Protein AF-0000000072074376 (afdb_homodimer)

Foldseek 3Di:
DLLVVLVVLLVVVLVVLVVQLVVVCVVVVPDDDQVPDLSNVLSCVLNVVSVVQSVVLSVLLVLLVVLPDDPVLSVVLSVLQSVLSVLCNVCSVVVPVVSNVVSVVSSVVSVVSSVVSNVVSPPVCVVPPPD/DLLVVLVVLLVVVLVVLVVQLVVVCVVVVPDDDQVPDLSNVLSVVLNVVSVVQSVVLSVLLVLLVVLPDDPVLSVVLSVLQSVLSVQCNVCSVVVPPVSVVVSVVSSVVSVVSSVVSNVVSPPVVVVPDPD

Radius of gyration: 19.36 Å; Cα contacts (8 Å, |Δi|>4): 296; chains: 2; bounding box: 48×53×43 Å

Solvent-accessible surface area (backbone atoms only — not comparable to full-atom values): 13546 Å² total; per-residue (Å²): 91,62,55,45,57,47,47,38,53,49,48,52,50,51,51,52,33,48,47,52,37,52,52,45,27,62,73,67,70,40,92,63,86,49,79,84,39,66,70,45,43,50,34,45,52,50,31,51,53,47,53,67,45,48,49,59,47,48,51,45,44,44,50,25,47,74,48,63,50,54,50,49,59,51,47,53,36,44,50,33,37,52,51,13,54,52,36,32,48,52,12,60,77,66,69,35,64,68,40,35,52,52,12,50,50,35,35,51,50,22,47,50,53,42,52,52,50,34,65,70,43,46,64,59,68,62,72,70,40,89,119,118,76,54,51,58,49,49,51,52,50,49,50,50,50,51,52,34,48,47,52,35,53,53,42,27,62,75,66,72,44,91,64,90,46,79,84,38,65,72,43,41,45,34,46,51,50,35,50,53,46,64,57,46,49,58,51,47,50,50,44,46,42,42,24,50,74,37,62,49,54,69,67,59,53,50,54,36,46,49,34,37,52,52,13,53,52,37,32,48,51,12,57,76,66,69,35,66,69,39,36,51,51,12,50,50,36,36,49,50,22,47,50,52,40,38,52,47,33,63,70,43,42,51,60,71,57,60,73,32,70,112

Sequence (262 aa):
MVSALYAVLGALLLIKFSFDVVRLRLQYRVAYGDGGFNELQSAIRIHGNAVEYIPIGLLLLLFMEMNGAETWMVHVCGLLLIAGRLMHYWGFHHRLFRWRRSAMSATWCSLLLMVLANLWYLPWELVFSLRMVSALYAVLGALLLIKFSFDVVRLRLQYRVAYGDGGFNELQSAIRIHGNAVEYIPIGLLLLLFMEMNGAETWMVHVCGLLLIAGRLMHYWGFHHRLFRWRRSAMSATWCSLLLMVLANLWYLPWELVFSLR

Organism: Scandinavium goeteborgense (NCBI:txid1851514)

pLDDT: mean 94.67, std 5.77, range [61.66, 98.88]

Nearest PDB structures (foldseek):
  6sss-assembly1_C  TM=8.648E-01  e=4.771E-04  Homo sapiens
  6ssr-assembly1_A  TM=8.360E-01  e=6.219E-04  Homo sapiens
  6ssu-assembly1_B  TM=8.550E-01  e=8.547E-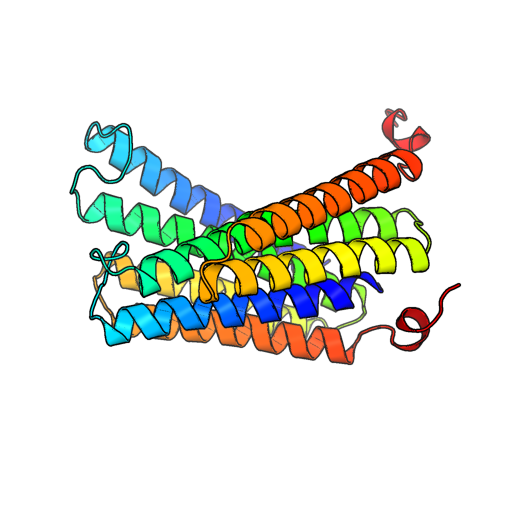04  Homo sapiens
  5j0l-assembly3_E  TM=4.409E-01  e=2.695E+00  synthetic construct
  6sss-assembly1_C  TM=8.696E-01  e=5.215E-04  Homo sapiens

Structure (mmCIF, N/CA/C/O backbone):
data_AF-0000000072074376-model_v1
#
loop_
_entity.id
_entity.type
_entity.pdbx_description
1 polymer 'MAPEG family protein'
#
loop_
_atom_site.group_PDB
_atom_site.id
_atom_site.type_symbol
_atom_site.label_atom_id
_atom_site.label_alt_id
_atom_site.label_comp_id
_atom_site.label_asym_id
_atom_site.label_entity_id
_atom_site.label_seq_id
_atom_site.pdbx_PDB_ins_code
_atom_site.Cartn_x
_atom_site.Cartn_y
_atom_site.Cartn_z
_atom_site.occupancy
_atom_site.B_iso_or_equiv
_atom_site.auth_seq_id
_atom_site.auth_comp_id
_atom_site.auth_asym_id
_atom_site.auth_atom_id
_atom_site.pdbx_PDB_model_num
ATOM 1 N N . MET A 1 1 ? 2.846 -15.258 -11.805 1 95.25 1 MET A N 1
ATOM 2 C CA . MET A 1 1 ? 2.229 -15.438 -10.492 1 95.25 1 MET A CA 1
ATOM 3 C C . MET A 1 1 ? 0.762 -15.031 -10.516 1 95.25 1 MET A C 1
ATOM 5 O O . MET A 1 1 ? 0.434 -13.906 -10.914 1 95.25 1 MET A O 1
ATOM 9 N N . VAL A 1 2 ? -0.047 -15.898 -9.992 1 96.38 2 VAL A N 1
ATOM 10 C CA . VAL A 1 2 ? -1.482 -15.648 -9.914 1 96.38 2 VAL A CA 1
ATOM 11 C C . VAL A 1 2 ? -1.765 -14.578 -8.859 1 96.38 2 VAL A C 1
ATOM 13 O O . VAL A 1 2 ? -2.682 -13.773 -9.023 1 96.38 2 VAL A O 1
ATOM 16 N N . SER A 1 3 ? -0.967 -14.516 -7.887 1 98 3 SER A N 1
ATOM 17 C CA . SER A 1 3 ? -1.132 -13.555 -6.797 1 98 3 SER A CA 1
ATOM 18 C C . SER A 1 3 ? -1.068 -12.125 -7.309 1 98 3 SER A C 1
ATOM 20 O O . SER A 1 3 ? -1.536 -11.195 -6.641 1 98 3 SER A O 1
ATOM 22 N N . ALA A 1 4 ? -0.527 -11.875 -8.461 1 98.5 4 ALA A N 1
ATOM 23 C CA . ALA A 1 4 ? -0.469 -10.547 -9.062 1 98.5 4 ALA A CA 1
ATOM 24 C C . ALA A 1 4 ? -1.87 -9.992 -9.305 1 98.5 4 ALA A C 1
ATOM 26 O O . ALA A 1 4 ? -2.08 -8.773 -9.266 1 98.5 4 ALA A O 1
ATOM 27 N N . LEU A 1 5 ? -2.783 -10.859 -9.57 1 98.12 5 LEU A N 1
ATOM 28 C CA . LEU A 1 5 ? -4.164 -10.422 -9.734 1 98.12 5 LEU A CA 1
ATOM 29 C C . LEU A 1 5 ? -4.656 -9.688 -8.492 1 98.12 5 LEU A C 1
ATOM 31 O O . LEU A 1 5 ? -5.25 -8.617 -8.594 1 98.12 5 LEU A O 1
ATOM 35 N N . TYR A 1 6 ? -4.391 -10.219 -7.414 1 98.69 6 TYR A N 1
ATOM 36 C CA . TYR A 1 6 ? -4.875 -9.648 -6.164 1 98.69 6 TYR A CA 1
ATOM 37 C C . TYR A 1 6 ? -4.059 -8.422 -5.77 1 98.69 6 TYR A C 1
ATOM 39 O O . TYR A 1 6 ? -4.559 -7.531 -5.078 1 98.69 6 TYR A O 1
ATOM 47 N N . ALA A 1 7 ? -2.777 -8.367 -6.207 1 98.69 7 ALA A N 1
ATOM 48 C CA . ALA A 1 7 ? -2.01 -7.137 -6.062 1 98.69 7 ALA A CA 1
ATOM 49 C C . ALA A 1 7 ? -2.641 -6 -6.863 1 98.69 7 ALA A C 1
ATOM 51 O O . ALA A 1 7 ? -2.723 -4.867 -6.383 1 98.69 7 ALA A O 1
ATOM 52 N N . VAL A 1 8 ? -3.094 -6.32 -8.039 1 98.69 8 VAL A N 1
ATOM 53 C CA . VAL A 1 8 ? -3.768 -5.344 -8.891 1 98.69 8 VAL A CA 1
ATOM 54 C C . VAL A 1 8 ? -5.051 -4.871 -8.219 1 98.69 8 VAL A C 1
ATOM 56 O O . VAL A 1 8 ? -5.285 -3.666 -8.094 1 98.69 8 VAL A O 1
ATOM 59 N N . LEU A 1 9 ? -5.828 -5.77 -7.77 1 98.5 9 LEU A N 1
ATOM 60 C CA . LEU A 1 9 ? -7.086 -5.414 -7.125 1 98.5 9 LEU A CA 1
ATOM 61 C C . LEU A 1 9 ? -6.836 -4.605 -5.855 1 98.5 9 LEU A C 1
ATOM 63 O O . LEU A 1 9 ? -7.523 -3.611 -5.605 1 98.5 9 LEU A O 1
ATOM 67 N N . GLY A 1 10 ? -5.875 -5.051 -5.078 1 98.56 10 GLY A N 1
ATOM 68 C CA . GLY A 1 10 ? -5.523 -4.312 -3.877 1 98.56 10 GLY A CA 1
ATOM 69 C C . GLY A 1 10 ? -5.047 -2.9 -4.16 1 98.56 10 GLY A C 1
ATOM 70 O O . GLY A 1 10 ? -5.441 -1.955 -3.477 1 98.56 10 GLY A O 1
ATOM 71 N N . ALA A 1 11 ? -4.215 -2.754 -5.168 1 98.62 11 ALA A N 1
ATOM 72 C CA . ALA A 1 11 ? -3.711 -1.438 -5.551 1 98.62 11 ALA A CA 1
ATOM 73 C C . ALA A 1 11 ? -4.848 -0.529 -6.012 1 98.62 11 ALA A C 1
ATOM 75 O O . ALA A 1 11 ? -4.875 0.659 -5.68 1 98.62 11 ALA A O 1
ATOM 76 N N . LEU A 1 12 ? -5.766 -1.06 -6.758 1 98.38 12 LEU A N 1
ATOM 77 C CA . LEU A 1 12 ? -6.898 -0.27 -7.227 1 98.38 12 LEU A CA 1
ATOM 78 C C . LEU A 1 12 ? -7.754 0.201 -6.055 1 98.38 12 LEU A C 1
ATOM 80 O O . LEU A 1 12 ? -8.234 1.336 -6.047 1 98.38 12 LEU A O 1
ATOM 84 N N . LEU A 1 13 ? -7.938 -0.645 -5.109 1 98.06 13 LEU A N 1
ATOM 85 C CA . LEU A 1 13 ? -8.672 -0.238 -3.914 1 98.06 13 LEU A CA 1
ATOM 86 C C . LEU A 1 13 ? -7.938 0.877 -3.178 1 98.06 13 LEU A C 1
ATOM 88 O O . LEU A 1 13 ? -8.547 1.868 -2.773 1 98.06 13 LEU A O 1
ATOM 92 N N . LEU A 1 14 ? -6.629 0.708 -3.053 1 97.88 14 LEU A N 1
ATOM 93 C CA . LEU A 1 14 ? -5.852 1.718 -2.344 1 97.88 14 LEU A CA 1
ATOM 94 C C . LEU A 1 14 ? -5.891 3.051 -3.082 1 97.88 14 LEU A C 1
ATOM 96 O O . LEU A 1 14 ? -5.992 4.109 -2.457 1 97.88 14 LEU A O 1
ATOM 100 N N . ILE A 1 15 ? -5.801 3.021 -4.371 1 97.62 15 ILE A N 1
ATOM 101 C CA . ILE A 1 15 ? -5.895 4.242 -5.164 1 97.62 15 ILE A CA 1
ATOM 102 C C . ILE A 1 15 ? -7.266 4.887 -4.961 1 97.62 15 ILE A C 1
ATOM 104 O O . ILE A 1 15 ? -7.359 6.094 -4.723 1 97.62 15 ILE A O 1
ATOM 108 N N . LYS A 1 16 ? -8.273 4.082 -5.082 1 97.5 16 LYS A N 1
ATOM 109 C CA . LYS A 1 16 ? -9.633 4.59 -4.91 1 97.5 16 LYS A CA 1
ATOM 110 C C . LYS A 1 16 ? -9.812 5.223 -3.533 1 97.5 16 LYS A C 1
ATOM 112 O O . LYS A 1 16 ? -10.32 6.34 -3.42 1 97.5 16 LYS A O 1
ATOM 117 N N . PHE A 1 17 ? -9.414 4.539 -2.469 1 97.56 17 PHE A N 1
ATOM 118 C CA . PHE A 1 17 ? -9.562 5.051 -1.111 1 97.56 17 PHE A CA 1
ATOM 119 C C . PHE A 1 17 ? -8.727 6.305 -0.91 1 97.56 17 PHE A C 1
ATOM 121 O O . PHE A 1 17 ? -9.164 7.254 -0.253 1 97.56 17 PHE A O 1
ATOM 128 N N . SER A 1 18 ? -7.551 6.293 -1.437 1 96.94 18 SER A N 1
ATOM 129 C CA . SER A 1 18 ? -6.695 7.473 -1.373 1 96.94 18 SER A CA 1
ATOM 130 C C . SER A 1 18 ? -7.348 8.664 -2.061 1 96.94 18 SER A C 1
ATOM 132 O O . SER A 1 18 ? -7.316 9.781 -1.539 1 96.94 18 SER A O 1
ATOM 134 N N . PHE A 1 19 ? -7.91 8.43 -3.188 1 96.12 19 PHE A N 1
ATOM 135 C CA . PHE A 1 19 ? -8.609 9.477 -3.924 1 96.12 19 PHE A CA 1
ATOM 136 C C . PHE A 1 19 ? -9.758 10.047 -3.1 1 96.12 19 PHE A C 1
ATOM 138 O O . PHE A 1 19 ? -9.977 11.258 -3.086 1 96.12 19 PHE A O 1
ATOM 145 N N . ASP A 1 20 ? -10.508 9.211 -2.482 1 96.19 20 ASP A N 1
ATOM 146 C CA . ASP A 1 20 ? -11.609 9.68 -1.636 1 96.19 20 ASP A CA 1
ATOM 147 C C . ASP A 1 20 ? -11.102 10.633 -0.557 1 96.19 20 ASP A C 1
ATOM 149 O O . ASP A 1 20 ? -11.727 11.664 -0.289 1 96.19 20 ASP A O 1
ATOM 153 N N . VAL A 1 21 ? -9.984 10.336 0.032 1 95.69 21 VAL A N 1
ATOM 154 C CA . VAL A 1 21 ? -9.422 11.164 1.093 1 95.69 21 VAL A CA 1
ATOM 155 C C . VAL A 1 21 ? -9 12.516 0.523 1 95.69 21 VAL A C 1
ATOM 157 O O . VAL A 1 21 ? -9.344 13.562 1.073 1 95.69 21 VAL A O 1
ATOM 160 N N . VAL A 1 22 ? -8.305 12.523 -0.583 1 93.56 22 VAL A N 1
ATOM 161 C CA . VAL A 1 22 ? -7.816 13.758 -1.192 1 93.56 22 VAL A CA 1
ATOM 162 C C . VAL A 1 22 ? -9 14.625 -1.618 1 93.56 22 VAL A C 1
ATOM 164 O O . VAL A 1 22 ? -9.008 15.836 -1.38 1 93.56 22 VAL A O 1
ATOM 167 N N . ARG A 1 23 ? -9.977 13.961 -2.25 1 94.62 23 ARG A N 1
ATOM 168 C CA . ARG A 1 23 ? -11.164 14.68 -2.701 1 94.62 23 ARG A CA 1
ATOM 169 C C . ARG A 1 23 ? -11.867 15.367 -1.535 1 94.62 23 ARG A C 1
ATOM 171 O O . ARG A 1 23 ? -12.227 16.547 -1.628 1 94.62 23 ARG A O 1
ATOM 178 N N . LEU A 1 24 ? -12.062 14.695 -0.446 1 95 24 LEU A N 1
ATOM 179 C CA . LEU A 1 24 ? -12.758 15.242 0.716 1 95 24 LEU A CA 1
ATOM 180 C C . LEU A 1 24 ? -11.906 16.312 1.395 1 95 24 LEU A C 1
ATOM 182 O O . LEU A 1 24 ? -12.445 17.281 1.931 1 95 24 LEU A O 1
ATOM 186 N N . ARG A 1 25 ? -10.594 16.156 1.374 1 92.81 25 ARG A N 1
ATOM 187 C CA . ARG A 1 25 ? -9.719 17.188 1.921 1 92.81 25 ARG A CA 1
ATOM 188 C C . ARG A 1 25 ? -9.852 18.484 1.129 1 92.81 25 ARG A C 1
ATOM 190 O O . ARG A 1 25 ? -9.852 19.578 1.708 1 92.81 25 ARG A O 1
ATOM 197 N N . LEU A 1 26 ? -9.852 18.359 -0.175 1 92.81 26 LEU A N 1
ATOM 198 C CA . LEU A 1 26 ? -10.031 19.531 -1.026 1 92.81 26 LEU A CA 1
ATOM 199 C C . LEU A 1 26 ? -11.406 20.156 -0.814 1 92.81 26 LEU A C 1
ATOM 201 O O . LEU A 1 26 ? -11.523 21.391 -0.701 1 92.81 26 LEU A O 1
ATOM 205 N N . GLN A 1 27 ? -12.398 19.328 -0.779 1 94.56 27 GLN A N 1
ATOM 206 C CA . GLN A 1 27 ? -13.773 19.781 -0.61 1 94.56 27 GLN A CA 1
ATOM 207 C C . GLN A 1 27 ? -13.945 20.547 0.697 1 94.56 27 GLN A C 1
ATOM 209 O O . GLN A 1 27 ? -14.586 21.594 0.726 1 94.56 27 GLN A O 1
ATOM 214 N N . TYR A 1 28 ? -13.352 20.094 1.771 1 94.38 28 TYR A N 1
ATOM 215 C CA . TYR A 1 28 ? -13.555 20.672 3.092 1 94.38 28 TYR A CA 1
ATOM 216 C C . TYR A 1 28 ? -12.422 21.641 3.438 1 94.38 28 TYR A C 1
ATOM 218 O O . TYR A 1 28 ? -12.406 22.234 4.523 1 94.38 28 TYR A O 1
ATOM 226 N N . ARG A 1 29 ? -11.422 21.781 2.611 1 92.94 29 ARG A N 1
ATOM 227 C CA . ARG A 1 29 ? -10.281 22.688 2.777 1 92.94 29 ARG A CA 1
ATOM 228 C C . ARG A 1 29 ? -9.531 22.375 4.07 1 92.94 29 ARG A C 1
ATOM 230 O O . ARG A 1 29 ? -9.273 23.281 4.871 1 92.94 29 ARG A O 1
ATOM 237 N N . VAL A 1 30 ? -9.305 21.141 4.273 1 89.19 30 VAL A N 1
ATOM 238 C CA . VAL A 1 30 ? -8.578 20.641 5.43 1 89.19 30 VAL A CA 1
ATOM 239 C C . VAL A 1 30 ? -7.203 20.141 4.996 1 89.19 30 VAL A C 1
ATOM 241 O O . VAL A 1 30 ? -7.102 19.203 4.191 1 89.19 30 VAL A O 1
ATOM 244 N N . ALA A 1 31 ? -6.16 20.75 5.559 1 79.44 31 ALA A N 1
ATOM 245 C CA . ALA A 1 31 ? -4.812 20.406 5.117 1 79.44 31 ALA A CA 1
ATOM 246 C C . ALA A 1 31 ? -4.25 19.234 5.922 1 79.44 31 ALA A C 1
ATOM 248 O O . ALA A 1 31 ? -3.492 18.422 5.395 1 79.44 31 ALA A O 1
ATOM 249 N N . TYR A 1 32 ? -4.594 19.219 7.207 1 79.19 32 TYR A N 1
ATOM 250 C CA . TYR A 1 32 ? -4.098 18.172 8.086 1 79.19 32 TYR A CA 1
ATOM 251 C C . TYR A 1 32 ? -5.215 17.625 8.977 1 79.19 32 TYR A C 1
ATOM 253 O O . TYR A 1 32 ? -6.125 18.375 9.352 1 79.19 32 TYR A O 1
ATOM 261 N N . GLY A 1 33 ? -5.043 16.281 9.211 1 83.44 33 GLY A N 1
ATOM 262 C CA . GLY A 1 33 ? -6.059 15.711 10.086 1 83.44 33 GLY A CA 1
ATOM 263 C C . GLY A 1 33 ? -7.414 15.586 9.414 1 83.44 33 GLY A C 1
ATOM 264 O O . GLY A 1 33 ? -7.5 15.445 8.195 1 83.44 33 GLY A O 1
ATOM 265 N N . ASP A 1 34 ? -8.484 15.445 10.234 1 91.12 34 ASP A N 1
ATOM 266 C CA . ASP A 1 34 ? -9.812 15.258 9.672 1 91.12 34 ASP A CA 1
ATOM 267 C C . ASP A 1 34 ? -10.656 16.531 9.805 1 91.12 34 ASP A C 1
ATOM 269 O O . ASP A 1 34 ? -11.781 16.578 9.312 1 91.12 34 ASP A O 1
ATOM 273 N N . GLY A 1 35 ? -10.133 17.625 10.555 1 90.56 35 GLY A N 1
ATOM 274 C CA . GLY A 1 35 ? -10.797 18.906 10.672 1 90.56 35 GLY A CA 1
ATOM 275 C C . GLY A 1 35 ? -12.141 18.828 11.375 1 90.56 35 GLY A C 1
ATOM 276 O O . GLY A 1 35 ? -12.93 19.781 11.32 1 90.56 35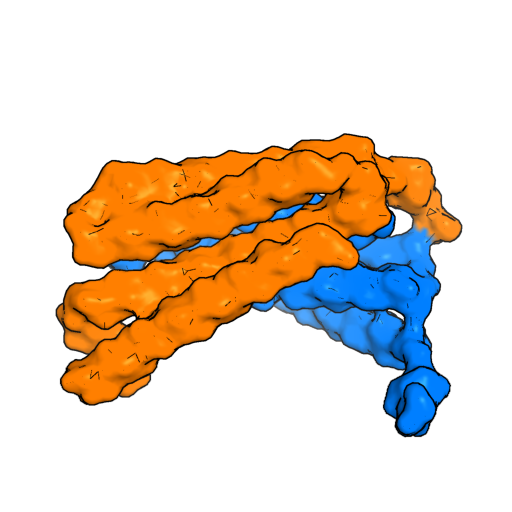 GLY A O 1
ATOM 277 N N . GLY A 1 36 ? -12.461 17.672 11.922 1 92.56 36 GLY A N 1
ATOM 278 C CA . GLY A 1 36 ? -13.719 17.484 12.625 1 92.56 36 GLY A CA 1
ATOM 279 C C . GLY A 1 36 ? -14.852 17.031 11.727 1 92.56 36 GLY A C 1
ATOM 280 O O . GLY A 1 36 ? -15.992 16.906 12.172 1 92.56 36 GLY A O 1
ATOM 281 N N . PHE A 1 37 ? -14.625 16.719 10.492 1 93.88 37 PHE A N 1
ATOM 282 C CA . PHE A 1 37 ? -15.641 16.266 9.547 1 93.88 37 PHE A CA 1
ATOM 283 C C . PHE A 1 37 ? -15.75 14.75 9.562 1 93.88 37 PHE A C 1
ATOM 285 O O . PHE A 1 37 ? -14.781 14.047 9.266 1 93.88 37 PHE A O 1
ATOM 292 N N . ASN A 1 38 ? -16.953 14.258 9.812 1 92.69 38 ASN A N 1
ATOM 293 C CA . ASN A 1 38 ? -17.188 12.82 9.969 1 92.69 38 ASN A CA 1
ATOM 294 C C . ASN A 1 38 ? -16.891 12.07 8.672 1 92.69 38 ASN A C 1
ATOM 296 O O . ASN A 1 38 ? -16.328 10.984 8.695 1 92.69 38 ASN A O 1
ATOM 300 N N . GLU A 1 39 ? -17.359 12.586 7.594 1 93.56 39 GLU A N 1
ATOM 301 C CA . GLU A 1 39 ? -17.125 11.93 6.312 1 93.56 39 GLU A CA 1
ATOM 302 C C . GLU A 1 39 ? -15.641 11.766 6.027 1 93.56 39 GLU A C 1
ATOM 304 O O . GLU A 1 39 ? -15.203 10.703 5.578 1 93.56 39 GLU A O 1
ATOM 309 N N . LEU A 1 40 ? -14.867 12.797 6.281 1 95.19 40 LEU A N 1
ATOM 310 C CA . LEU A 1 40 ? -13.43 12.742 6.066 1 95.19 40 LEU A CA 1
ATOM 311 C C . LEU A 1 40 ? -12.773 11.773 7.047 1 95.19 40 LEU A C 1
ATOM 313 O O . LEU A 1 40 ? -11.867 11.023 6.676 1 95.19 40 LEU A O 1
ATOM 317 N N . GLN A 1 41 ? -13.234 11.789 8.289 1 93.56 41 GLN A N 1
ATOM 318 C CA . GLN A 1 41 ? -12.727 10.836 9.273 1 93.56 41 GLN A CA 1
ATOM 319 C C . GLN A 1 41 ? -12.914 9.398 8.805 1 93.56 41 GLN A C 1
ATOM 321 O O . GLN A 1 41 ? -12 8.578 8.906 1 93.56 41 GLN A O 1
ATOM 326 N N . SER A 1 42 ? -14.109 9.109 8.305 1 94.06 42 SER A N 1
ATOM 327 C CA . SER A 1 42 ? -14.406 7.773 7.805 1 94.06 42 SER A CA 1
ATOM 328 C C . SER A 1 42 ? -13.5 7.41 6.633 1 94.06 42 SER A C 1
ATOM 330 O O . SER A 1 42 ? -12.961 6.305 6.582 1 94.06 42 SER A O 1
ATOM 332 N N . ALA A 1 43 ? -13.312 8.344 5.734 1 96.06 43 ALA A N 1
ATOM 333 C CA . ALA A 1 43 ? -12.477 8.078 4.566 1 96.06 43 ALA A CA 1
ATOM 334 C C . ALA A 1 43 ? -11.031 7.801 4.98 1 96.06 43 ALA A C 1
ATOM 336 O O . ALA A 1 43 ? -10.391 6.898 4.441 1 96.06 43 ALA A O 1
ATOM 337 N N . ILE A 1 44 ? -10.539 8.508 5.895 1 95.5 44 ILE A N 1
ATOM 338 C CA . ILE A 1 44 ? -9.172 8.336 6.387 1 95.5 44 ILE A CA 1
ATOM 339 C C . ILE A 1 44 ? -9.039 6.961 7.039 1 95.5 44 ILE A C 1
ATOM 341 O O . ILE A 1 44 ? -8.055 6.254 6.805 1 95.5 44 ILE A O 1
ATOM 345 N N . ARG A 1 45 ? -9.977 6.613 7.867 1 94.62 45 ARG A N 1
ATOM 346 C CA . ARG A 1 45 ? -9.93 5.328 8.555 1 94.62 45 ARG A CA 1
ATOM 347 C C . ARG A 1 45 ? -9.992 4.172 7.562 1 94.62 45 ARG A C 1
ATOM 349 O O . ARG A 1 45 ? -9.281 3.176 7.715 1 94.62 45 ARG A O 1
ATOM 356 N N . ILE A 1 46 ? -10.898 4.281 6.598 1 96 46 ILE A N 1
ATOM 357 C CA . ILE A 1 46 ? -11.023 3.262 5.559 1 96 46 ILE A CA 1
ATOM 358 C C . ILE A 1 46 ? -9.688 3.094 4.836 1 96 46 ILE A C 1
ATOM 360 O O . ILE A 1 46 ? -9.188 1.976 4.688 1 96 46 ILE A O 1
ATOM 364 N N . HIS A 1 47 ? -9.141 4.176 4.402 1 97.06 47 HIS A N 1
ATOM 365 C CA . HIS A 1 47 ? -7.863 4.148 3.695 1 97.06 47 HIS A CA 1
ATOM 366 C C . HIS A 1 47 ? -6.75 3.609 4.59 1 97.06 47 HIS A C 1
ATOM 368 O O . HIS A 1 47 ? -6 2.717 4.184 1 97.06 47 HIS A O 1
ATOM 374 N N . GLY A 1 48 ? -6.648 4.133 5.77 1 95.88 48 GLY A N 1
ATOM 375 C CA . GLY A 1 48 ? -5.625 3.695 6.707 1 95.88 48 GLY A CA 1
ATOM 376 C C . GLY A 1 48 ? -5.672 2.205 6.988 1 95.88 48 GLY A C 1
ATOM 377 O O . GLY A 1 48 ? -4.637 1.535 6.977 1 95.88 48 GLY A O 1
ATOM 378 N N . ASN A 1 49 ? -6.812 1.718 7.289 1 96.19 49 ASN A N 1
ATOM 379 C CA . ASN A 1 49 ? -6.984 0.297 7.574 1 96.19 49 ASN A CA 1
ATOM 380 C C . ASN A 1 49 ? -6.586 -0.564 6.375 1 96.19 49 ASN A C 1
ATOM 382 O O . ASN A 1 49 ? -5.992 -1.63 6.543 1 96.19 49 ASN A O 1
ATOM 386 N N . ALA A 1 50 ? -6.945 -0.152 5.188 1 97.44 50 ALA A N 1
ATOM 387 C CA . ALA A 1 50 ? -6.562 -0.869 3.975 1 97.44 50 ALA A CA 1
ATOM 388 C C . ALA A 1 50 ? -5.047 -0.897 3.811 1 97.44 50 ALA A C 1
ATOM 390 O O . ALA A 1 50 ? -4.473 -1.929 3.451 1 97.44 50 ALA A O 1
ATOM 391 N N . VAL A 1 51 ? -4.422 0.175 4.023 1 97.62 51 VAL A N 1
ATOM 392 C CA . VAL A 1 51 ? -2.971 0.292 3.93 1 97.62 51 VAL A CA 1
ATOM 393 C C . VAL A 1 51 ? -2.311 -0.649 4.934 1 97.62 51 VAL A C 1
ATOM 395 O O . VAL A 1 51 ? -1.257 -1.226 4.656 1 97.62 51 VAL A O 1
ATOM 398 N N . GLU A 1 52 ? -2.881 -0.856 6.062 1 96.69 52 GLU A N 1
ATOM 399 C CA . GLU A 1 52 ? -2.324 -1.688 7.125 1 96.69 52 GLU A CA 1
ATOM 400 C C . GLU A 1 52 ? -2.354 -3.164 6.742 1 96.69 52 GLU A C 1
ATOM 402 O O . GLU A 1 52 ? -1.449 -3.922 7.102 1 96.69 52 GLU A O 1
ATOM 407 N N . TYR A 1 53 ? -3.295 -3.549 5.984 1 97.88 53 TYR A N 1
ATOM 408 C CA . TYR A 1 53 ? -3.525 -4.984 5.871 1 97.88 53 TYR A CA 1
ATOM 409 C C . TYR A 1 53 ? -3.254 -5.469 4.453 1 97.88 53 TYR A C 1
ATOM 411 O O . TYR A 1 53 ? -2.814 -6.605 4.25 1 97.88 53 TYR A O 1
ATOM 419 N N . ILE A 1 54 ? -3.492 -4.676 3.473 1 98.38 54 ILE A N 1
ATOM 420 C CA . ILE A 1 54 ? -3.402 -5.137 2.09 1 98.38 54 ILE A CA 1
ATOM 421 C C . ILE A 1 54 ? -1.959 -5.504 1.763 1 98.38 54 ILE A C 1
ATOM 423 O O . ILE A 1 54 ? -1.688 -6.605 1.278 1 98.38 54 ILE A O 1
ATOM 427 N N . PRO A 1 55 ? -0.955 -4.68 2.023 1 98.25 55 PRO A N 1
ATOM 428 C CA . PRO A 1 55 ? 0.412 -5.027 1.628 1 98.25 55 PRO A CA 1
ATOM 429 C C . PRO A 1 55 ? 0.917 -6.301 2.301 1 98.25 55 PRO A C 1
ATOM 431 O O . PRO A 1 55 ? 1.532 -7.145 1.647 1 98.25 55 PRO A O 1
ATOM 434 N N . ILE A 1 56 ? 0.689 -6.441 3.588 1 97.94 56 ILE A N 1
ATOM 435 C CA . ILE A 1 56 ? 1.175 -7.637 4.27 1 97.94 56 ILE A CA 1
ATOM 436 C C . ILE A 1 56 ? 0.434 -8.867 3.744 1 97.94 56 ILE A C 1
ATOM 438 O O . ILE A 1 56 ? 1.026 -9.938 3.59 1 97.94 56 ILE A O 1
ATOM 442 N N . GLY A 1 57 ? -0.835 -8.766 3.529 1 98.69 57 GLY A N 1
ATOM 443 C CA . GLY A 1 57 ? -1.572 -9.859 2.918 1 98.69 57 GLY A CA 1
ATOM 444 C C . GLY A 1 57 ? -1.022 -10.266 1.562 1 98.69 57 GLY A C 1
ATOM 445 O O . GLY A 1 57 ? -0.867 -11.453 1.278 1 98.69 57 GLY A O 1
ATOM 446 N N . LEU A 1 58 ? -0.731 -9.305 0.776 1 98.75 58 LEU A N 1
ATOM 447 C CA . LEU A 1 58 ? -0.212 -9.578 -0.561 1 98.75 58 LEU A CA 1
ATOM 448 C C . LEU A 1 58 ? 1.172 -10.211 -0.488 1 98.75 58 LEU A C 1
ATOM 450 O O . LEU A 1 58 ? 1.51 -11.07 -1.31 1 98.75 58 LEU A O 1
ATOM 454 N N . LEU A 1 59 ? 1.985 -9.766 0.454 1 98.38 59 LEU A N 1
ATOM 455 C CA . LEU A 1 59 ? 3.299 -10.367 0.653 1 98.38 59 LEU A CA 1
ATOM 456 C C . LEU A 1 59 ? 3.168 -11.844 1.023 1 98.38 59 LEU A C 1
ATOM 458 O O . LEU A 1 59 ? 3.893 -12.688 0.491 1 98.38 59 LEU A O 1
ATOM 462 N N . LEU A 1 60 ? 2.324 -12.109 1.933 1 98.69 60 LEU A N 1
ATOM 463 C CA . LEU A 1 60 ? 2.096 -13.492 2.33 1 98.69 60 LEU A CA 1
ATOM 464 C C . LEU A 1 60 ? 1.6 -14.32 1.15 1 98.69 60 LEU A C 1
ATOM 466 O O . LEU A 1 60 ? 2.01 -15.477 0.98 1 98.69 60 LEU A O 1
ATOM 470 N N . LEU A 1 61 ? 0.694 -13.742 0.343 1 98.56 61 LEU A N 1
ATOM 471 C CA . LEU A 1 61 ? 0.193 -14.414 -0.849 1 98.56 61 LEU A CA 1
ATOM 472 C C . LEU A 1 61 ? 1.334 -14.75 -1.806 1 98.56 61 LEU A C 1
ATOM 474 O O . LEU A 1 61 ? 1.392 -15.852 -2.35 1 98.56 61 LEU A O 1
ATOM 478 N N . LEU A 1 62 ? 2.193 -13.852 -2.006 1 98.12 62 LEU A N 1
ATOM 479 C CA . LEU A 1 62 ? 3.35 -14.031 -2.877 1 98.12 62 LEU A CA 1
ATOM 480 C C . LEU A 1 62 ? 4.223 -15.188 -2.383 1 98.12 62 LEU A C 1
ATOM 482 O O . LEU A 1 62 ? 4.574 -16.078 -3.158 1 98.12 62 LEU A O 1
ATOM 486 N N . PHE A 1 63 ? 4.512 -15.188 -1.12 1 98.25 63 PHE A N 1
ATOM 487 C CA . PHE A 1 63 ? 5.406 -16.203 -0.559 1 98.25 63 PHE A CA 1
ATOM 488 C C . PHE A 1 63 ? 4.793 -17.594 -0.673 1 98.25 63 PHE A C 1
ATOM 490 O O . PHE A 1 63 ? 5.465 -18.531 -1.073 1 98.25 63 PHE A O 1
ATOM 497 N N . MET A 1 64 ? 3.57 -17.688 -0.296 1 98.19 64 MET A N 1
ATOM 498 C CA . MET A 1 64 ? 2.982 -19.031 -0.366 1 98.19 64 MET A CA 1
ATOM 499 C C . MET A 1 64 ? 2.951 -19.531 -1.805 1 98.19 64 MET A C 1
ATOM 501 O O . MET A 1 64 ? 3.211 -20.703 -2.059 1 98.19 64 MET A O 1
ATOM 505 N N . GLU A 1 65 ? 2.658 -18.688 -2.697 1 97.62 65 GLU A N 1
ATOM 506 C CA . GLU A 1 65 ? 2.66 -19.094 -4.102 1 97.62 65 GLU A CA 1
ATOM 507 C C . GLU A 1 65 ? 4.066 -19.469 -4.566 1 97.62 65 GLU A C 1
ATOM 509 O O . GLU A 1 65 ? 4.25 -20.484 -5.23 1 97.62 65 GLU A O 1
ATOM 514 N N . MET A 1 66 ? 5.043 -18.719 -4.23 1 96.81 66 MET A N 1
ATOM 515 C CA . MET A 1 66 ? 6.426 -18.984 -4.613 1 96.81 66 MET A CA 1
ATOM 516 C C . MET A 1 66 ? 6.914 -20.297 -4.02 1 96.81 66 MET A C 1
ATOM 518 O O . MET A 1 66 ? 7.758 -20.984 -4.609 1 96.81 66 MET A O 1
ATOM 522 N N . ASN A 1 67 ? 6.371 -20.609 -2.908 1 97.25 67 ASN A N 1
ATOM 523 C CA . ASN A 1 67 ? 6.82 -21.812 -2.227 1 97.25 67 ASN A CA 1
ATOM 524 C C . ASN A 1 67 ? 5.992 -23.031 -2.635 1 97.25 67 ASN A C 1
ATOM 526 O O . ASN A 1 67 ? 6.156 -24.125 -2.078 1 97.25 67 ASN A O 1
ATOM 530 N N . GLY A 1 68 ? 5.023 -22.859 -3.52 1 96.25 68 GLY A N 1
ATOM 531 C CA . GLY A 1 68 ? 4.418 -24.031 -4.141 1 96.25 68 GLY A CA 1
ATOM 532 C C . GLY A 1 68 ? 2.967 -24.234 -3.742 1 96.25 68 GLY A C 1
ATOM 533 O O . GLY A 1 68 ? 2.375 -25.266 -4.043 1 96.25 68 GLY A O 1
ATOM 534 N N . ALA A 1 69 ? 2.404 -23.297 -3.07 1 96.69 69 ALA A N 1
ATOM 535 C CA . ALA A 1 69 ? 0.984 -23.422 -2.752 1 96.69 69 ALA A CA 1
ATOM 536 C C . ALA A 1 69 ? 0.148 -23.562 -4.023 1 96.69 69 ALA A C 1
ATOM 538 O O . ALA A 1 69 ? 0.463 -22.969 -5.051 1 96.69 69 ALA A O 1
ATOM 539 N N . GLU A 1 70 ? -0.899 -24.344 -3.877 1 95.44 70 GLU A N 1
ATOM 540 C CA . GLU A 1 70 ? -1.783 -24.562 -5.016 1 95.44 70 GLU A CA 1
ATOM 541 C C . GLU A 1 70 ? -2.533 -23.281 -5.391 1 95.44 70 GLU A C 1
ATOM 543 O O . GLU A 1 70 ? -2.809 -22.453 -4.531 1 95.44 70 GLU A O 1
ATOM 548 N N . THR A 1 71 ? -2.926 -23.219 -6.641 1 96.19 71 THR A N 1
ATOM 549 C CA . THR A 1 71 ? -3.564 -22.016 -7.18 1 96.19 71 THR A CA 1
ATOM 550 C C . THR A 1 71 ? -4.879 -21.734 -6.457 1 96.19 71 THR A C 1
ATOM 552 O O . THR A 1 71 ? -5.195 -20.578 -6.16 1 96.19 71 THR A O 1
ATOM 555 N N . TRP A 1 72 ? -5.605 -22.781 -6.211 1 96.38 72 TRP A N 1
ATOM 556 C CA . TRP A 1 72 ? -6.898 -22.578 -5.562 1 96.38 72 TRP A CA 1
ATOM 557 C C . TRP A 1 72 ? -6.715 -21.984 -4.172 1 96.38 72 TRP A C 1
ATOM 559 O O . TRP A 1 72 ? -7.547 -21.188 -3.713 1 96.38 72 TRP A O 1
ATOM 569 N N . MET A 1 73 ? -5.707 -22.312 -3.447 1 97.19 73 MET A N 1
ATOM 570 C CA . MET A 1 73 ? -5.422 -21.734 -2.139 1 97.19 73 MET A CA 1
ATOM 571 C C . MET A 1 73 ? -5.152 -20.25 -2.252 1 97.19 73 MET A C 1
ATOM 573 O O . MET A 1 73 ? -5.598 -19.469 -1.411 1 97.19 73 MET A O 1
ATOM 577 N N . VAL A 1 74 ? -4.398 -19.906 -3.309 1 98 74 VAL A N 1
ATOM 578 C CA . VAL A 1 74 ? -4.098 -18.5 -3.564 1 98 74 VAL A CA 1
ATOM 579 C C . VAL A 1 74 ? -5.391 -17.734 -3.832 1 98 74 VAL A C 1
ATOM 581 O O . VAL A 1 74 ? -5.602 -16.656 -3.279 1 98 74 VAL A O 1
ATOM 584 N N . HIS A 1 75 ? -6.305 -18.312 -4.57 1 98 75 HIS A N 1
ATOM 585 C CA . HIS A 1 75 ? -7.574 -17.672 -4.883 1 98 75 HIS A CA 1
ATOM 586 C C . HIS A 1 75 ? -8.422 -17.484 -3.631 1 98 75 HIS A C 1
ATOM 588 O O . HIS A 1 75 ? -8.984 -16.406 -3.406 1 98 75 HIS A O 1
ATOM 594 N N . VAL A 1 76 ? -8.492 -18.516 -2.875 1 98.06 76 VAL A N 1
ATOM 595 C CA . VAL A 1 76 ? -9.336 -18.453 -1.688 1 98.06 76 VAL A CA 1
ATOM 596 C C . VAL A 1 76 ? -8.836 -17.344 -0.758 1 98.06 76 VAL A C 1
ATOM 598 O O . VAL A 1 76 ? -9.617 -16.5 -0.313 1 98.06 76 VAL A O 1
ATOM 601 N N . CYS A 1 77 ? -7.605 -17.328 -0.507 1 98.38 77 CYS A N 1
ATOM 602 C CA . CYS A 1 77 ? -7.023 -16.344 0.39 1 98.38 77 CYS A CA 1
ATOM 603 C C . CYS A 1 77 ? -7.148 -14.938 -0.196 1 98.38 77 CYS A C 1
ATOM 605 O O . CYS A 1 77 ? -7.543 -14 0.501 1 98.38 77 CYS A O 1
ATOM 607 N N . GLY A 1 78 ? -6.77 -14.781 -1.475 1 98.44 78 GLY A N 1
ATOM 608 C CA . GLY A 1 78 ? -6.859 -13.484 -2.127 1 98.44 78 GLY A CA 1
ATOM 609 C C . GLY A 1 78 ? -8.273 -12.938 -2.172 1 98.44 78 GLY A C 1
ATOM 610 O O . GLY A 1 78 ? -8.5 -11.758 -1.895 1 98.44 78 GLY A O 1
ATOM 611 N N . LEU A 1 79 ? -9.227 -13.797 -2.486 1 98.19 79 LEU A N 1
ATOM 612 C CA . LEU A 1 79 ? -10.625 -13.383 -2.551 1 98.19 79 LEU A CA 1
ATOM 613 C C . LEU A 1 79 ? -11.125 -12.953 -1.178 1 98.19 79 LEU A C 1
ATOM 615 O O . LEU A 1 79 ? -11.836 -11.961 -1.059 1 98.19 79 LEU A O 1
ATOM 619 N N . LEU A 1 80 ? -10.766 -13.711 -0.211 1 98.31 80 LEU A N 1
ATOM 620 C CA . LEU A 1 80 ? -11.188 -13.367 1.146 1 98.31 80 LEU A CA 1
ATOM 621 C C . LEU A 1 80 ? -10.602 -12.023 1.571 1 98.31 80 LEU A C 1
ATOM 623 O O . LEU A 1 80 ? -11.289 -11.227 2.215 1 98.31 80 LEU A O 1
ATOM 627 N N . LEU A 1 81 ? -9.367 -11.789 1.249 1 98.38 81 LEU A N 1
ATOM 628 C CA . LEU A 1 81 ? -8.727 -10.523 1.574 1 98.38 81 LEU A CA 1
ATOM 629 C C . LEU A 1 81 ? -9.453 -9.359 0.908 1 98.38 81 LEU A C 1
ATOM 631 O O . LEU A 1 81 ? -9.828 -8.391 1.576 1 98.38 81 LEU A O 1
ATOM 635 N N . ILE A 1 82 ? -9.734 -9.484 -0.394 1 98.56 82 ILE A N 1
ATOM 636 C CA . ILE A 1 82 ? -10.367 -8.406 -1.158 1 98.56 82 ILE A CA 1
ATOM 637 C C . ILE A 1 82 ? -11.805 -8.219 -0.694 1 98.56 82 ILE A C 1
ATOM 639 O O . ILE A 1 82 ? -12.258 -7.09 -0.502 1 98.56 82 ILE A O 1
ATOM 643 N N . ALA A 1 83 ? -12.523 -9.289 -0.508 1 97.56 83 ALA A N 1
ATOM 644 C CA . ALA A 1 83 ? -13.898 -9.211 -0.024 1 97.56 83 ALA A CA 1
ATOM 645 C C . ALA A 1 83 ? -13.961 -8.516 1.334 1 97.56 83 ALA A C 1
ATOM 647 O O . ALA A 1 83 ? -14.844 -7.688 1.573 1 97.56 83 ALA A O 1
ATOM 648 N N . GLY A 1 84 ? -13.078 -8.875 2.213 1 97.25 84 GLY A N 1
ATOM 649 C CA . GLY A 1 84 ? -13.023 -8.234 3.516 1 97.25 84 GLY A CA 1
ATOM 650 C C . GLY A 1 84 ? -12.82 -6.734 3.43 1 97.25 84 GLY A C 1
ATOM 651 O O . GLY A 1 84 ? -13.469 -5.969 4.148 1 97.25 84 GLY A O 1
ATOM 652 N N . ARG A 1 85 ? -11.938 -6.301 2.516 1 97.44 85 ARG A N 1
ATOM 653 C CA . ARG A 1 85 ? -11.664 -4.879 2.355 1 97.44 85 ARG A CA 1
ATOM 654 C C . ARG A 1 85 ? -12.891 -4.148 1.806 1 97.44 85 ARG A C 1
ATOM 656 O O . ARG A 1 85 ? -13.188 -3.027 2.223 1 97.44 85 ARG A O 1
ATOM 663 N N . LEU A 1 86 ? -13.586 -4.727 0.887 1 96.12 86 LEU A N 1
ATOM 664 C CA . LEU A 1 86 ? -14.773 -4.129 0.295 1 96.12 86 LEU A CA 1
ATOM 665 C C . LEU A 1 86 ? -15.898 -4.035 1.318 1 96.12 86 LEU A C 1
ATOM 667 O O . LEU A 1 86 ? -16.609 -3.031 1.377 1 96.12 86 LEU A O 1
ATOM 671 N N . MET A 1 87 ? -16.047 -5.066 2.096 1 95.12 87 MET A N 1
ATOM 672 C CA . MET A 1 87 ? -17.062 -5.059 3.152 1 95.12 87 MET A CA 1
ATOM 673 C C . MET A 1 87 ? -16.75 -3.973 4.184 1 95.12 87 MET A C 1
ATOM 675 O O . MET A 1 87 ? -17.672 -3.322 4.691 1 95.12 87 MET A O 1
ATOM 679 N N . HIS A 1 88 ? -15.469 -3.861 4.516 1 95.12 88 HIS A N 1
ATOM 680 C CA . HIS A 1 88 ? -15.055 -2.824 5.453 1 95.12 88 HIS A CA 1
ATOM 681 C C . HIS A 1 88 ? -15.406 -1.436 4.934 1 95.12 88 HIS A C 1
ATOM 683 O O . HIS A 1 88 ? -15.945 -0.607 5.668 1 95.12 88 HIS A O 1
ATOM 689 N N . TYR A 1 89 ? -15.188 -1.198 3.676 1 95.38 89 TYR A N 1
ATOM 690 C CA . TYR A 1 89 ? -15.555 0.051 3.018 1 95.38 89 TYR A CA 1
ATOM 691 C C . TYR A 1 89 ? -17.062 0.282 3.082 1 95.38 89 TYR A C 1
ATOM 693 O O . TYR A 1 89 ? -17.516 1.368 3.449 1 95.38 89 TYR A O 1
ATOM 701 N N . TRP A 1 90 ? -17.797 -0.681 2.787 1 91.56 90 TRP A N 1
ATOM 702 C CA . TRP A 1 90 ? -19.25 -0.596 2.781 1 91.56 90 TRP A CA 1
ATOM 703 C C . TRP A 1 90 ? -19.781 -0.333 4.184 1 91.56 90 TRP A C 1
ATOM 705 O O . TRP A 1 90 ? -20.719 0.451 4.363 1 91.56 90 TRP A O 1
ATOM 715 N N . GLY A 1 91 ? -19.266 -1.007 5.141 1 88.25 91 GLY A N 1
ATOM 716 C CA . GLY A 1 91 ? -19.688 -0.828 6.523 1 88.25 91 GLY A CA 1
ATOM 717 C C . GLY A 1 91 ? -19.5 0.593 7.023 1 88.25 91 GLY A C 1
ATOM 718 O O . GLY A 1 91 ? -20.375 1.132 7.707 1 88.25 91 GLY A O 1
ATOM 719 N N . PHE A 1 92 ? -18.406 1.221 6.699 1 86.62 92 PHE A N 1
ATOM 720 C CA . PHE A 1 92 ? -18.156 2.596 7.113 1 86.62 92 PHE A CA 1
ATOM 721 C C . PHE A 1 92 ? -19.078 3.561 6.375 1 86.62 92 PHE A C 1
ATOM 723 O O . PHE A 1 92 ? -19.625 4.484 6.977 1 86.62 92 PHE A O 1
ATOM 730 N N . HIS A 1 93 ? -19.297 3.422 5.137 1 83.31 93 HIS A N 1
ATOM 731 C CA . HIS A 1 93 ? -20.094 4.332 4.336 1 83.31 93 HIS A CA 1
ATOM 732 C C . HIS A 1 93 ? -21.562 4.32 4.793 1 83.31 93 HIS A C 1
ATOM 734 O O . HIS A 1 93 ? -22.234 5.352 4.77 1 83.31 93 HIS A O 1
ATOM 740 N N . HIS A 1 94 ? -21.953 3.215 5.273 1 83.69 94 HIS A N 1
ATOM 741 C CA . HIS A 1 94 ? -23.359 3.119 5.668 1 83.69 94 HIS A CA 1
ATOM 742 C C . HIS A 1 94 ? -23.5 3.051 7.184 1 83.69 94 HIS A C 1
ATOM 744 O O . HIS A 1 94 ? -24.594 2.768 7.699 1 83.69 94 HIS A O 1
ATOM 750 N N . ARG A 1 95 ? -22.438 3.219 7.879 1 80.75 95 ARG A N 1
ATOM 751 C CA . ARG A 1 95 ? -22.422 3.27 9.336 1 80.75 95 ARG A CA 1
ATOM 752 C C . ARG A 1 95 ? -22.984 1.986 9.938 1 80.75 95 ARG A C 1
ATOM 754 O O . ARG A 1 95 ? -23.781 2.035 10.875 1 80.75 95 ARG A O 1
ATOM 761 N N . LEU A 1 96 ? -22.688 0.925 9.336 1 81.5 96 LEU A N 1
ATOM 762 C CA . LEU A 1 96 ? -23.156 -0.383 9.789 1 81.5 96 LEU A CA 1
ATOM 763 C C . LEU A 1 96 ? -22.047 -1.101 10.57 1 81.5 96 LEU A C 1
ATOM 765 O O . LEU A 1 96 ? -21.125 -1.646 9.977 1 81.5 96 LEU A O 1
ATOM 769 N N . PHE A 1 97 ? -22.125 -1.165 11.867 1 85 97 PHE A N 1
ATOM 770 C CA . PHE A 1 97 ? -21.094 -1.712 12.75 1 85 97 PHE A CA 1
ATOM 771 C C . PHE A 1 97 ? -20.922 -3.205 12.5 1 85 97 PHE A C 1
ATOM 773 O O . PHE A 1 97 ? -19.797 -3.709 12.516 1 85 97 PHE A O 1
ATOM 780 N N . ARG A 1 98 ? -22 -3.84 12.336 1 85.25 98 ARG A N 1
ATOM 781 C CA . ARG A 1 98 ? -21.922 -5.281 12.117 1 85.25 98 ARG A CA 1
ATOM 782 C C . ARG A 1 98 ? -21.094 -5.605 10.883 1 85.25 98 ARG A C 1
ATOM 784 O O . ARG A 1 98 ? -20.344 -6.586 10.867 1 85.25 98 ARG A O 1
ATOM 791 N N . TRP A 1 99 ? -21.156 -4.875 9.859 1 85.12 99 TRP A N 1
ATOM 792 C CA . TRP A 1 99 ? -20.391 -5.094 8.641 1 85.12 99 TRP A CA 1
ATOM 793 C C . TRP A 1 99 ? -18.906 -4.773 8.852 1 85.12 99 TRP A C 1
ATOM 795 O O . TRP A 1 99 ? -18.031 -5.449 8.297 1 85.12 99 TRP A O 1
ATOM 805 N N . ARG A 1 100 ? -18.641 -3.848 9.602 1 88.56 100 ARG A N 1
ATOM 806 C CA . ARG A 1 100 ? -17.25 -3.531 9.922 1 88.56 100 ARG A CA 1
ATOM 807 C C . ARG A 1 100 ? -16.578 -4.684 10.672 1 88.56 100 ARG A C 1
ATOM 809 O O . ARG A 1 100 ? -15.461 -5.07 10.352 1 88.56 100 ARG A O 1
ATOM 816 N N . ARG A 1 101 ? -17.359 -5.152 11.609 1 88.56 101 ARG A N 1
ATOM 817 C CA . ARG A 1 101 ? -16.844 -6.277 12.383 1 88.56 101 ARG A CA 1
ATOM 818 C C . ARG A 1 101 ? -16.641 -7.504 11.5 1 88.56 101 ARG A C 1
ATOM 820 O O . ARG A 1 101 ? -15.609 -8.172 11.586 1 88.56 101 ARG A O 1
ATOM 827 N N . SER A 1 102 ? -17.641 -7.848 10.75 1 91.62 102 SER A N 1
ATOM 828 C CA . SER A 1 102 ? -17.547 -8.992 9.852 1 91.62 102 SER A CA 1
ATOM 829 C C . SER A 1 102 ? -16.406 -8.82 8.859 1 91.62 102 SER A C 1
ATOM 831 O O . SER A 1 102 ? -15.711 -9.781 8.523 1 91.62 102 SER A O 1
ATOM 833 N N . ALA A 1 103 ? -16.203 -7.648 8.398 1 94.19 103 ALA A N 1
ATOM 834 C CA . ALA A 1 103 ? -15.133 -7.34 7.453 1 94.19 103 ALA A CA 1
ATOM 835 C C . ALA A 1 103 ? -13.766 -7.602 8.07 1 94.19 103 ALA A C 1
ATOM 837 O O . ALA A 1 103 ? -12.898 -8.211 7.441 1 94.19 103 ALA A O 1
ATOM 838 N N . MET A 1 104 ? -13.578 -7.16 9.289 1 94.94 104 MET A N 1
ATOM 839 C CA . MET A 1 104 ? -12.32 -7.41 9.992 1 94.94 104 MET A CA 1
ATOM 840 C C . MET A 1 104 ? -12.117 -8.906 10.219 1 94.94 104 MET A C 1
ATOM 842 O O . MET A 1 104 ? -11 -9.414 10.07 1 94.94 104 MET A O 1
ATOM 846 N N . SER A 1 105 ? -13.164 -9.562 10.578 1 95.75 105 SER A N 1
ATOM 847 C CA . SER A 1 105 ? -13.078 -11.008 10.758 1 95.75 105 SER A CA 1
ATOM 848 C C . SER A 1 105 ? -12.641 -11.703 9.469 1 95.75 105 SER A C 1
ATOM 850 O O . SER A 1 105 ? -11.789 -12.594 9.5 1 95.75 105 SER A O 1
ATOM 852 N N . ALA A 1 106 ? -13.203 -11.305 8.375 1 96.5 106 ALA A N 1
ATOM 853 C CA . ALA A 1 106 ? -12.82 -11.867 7.082 1 96.5 106 ALA A CA 1
ATOM 854 C C . ALA A 1 106 ? -11.344 -11.602 6.785 1 96.5 106 ALA A C 1
ATOM 856 O O . ALA A 1 106 ? -10.633 -12.484 6.32 1 96.5 106 ALA A O 1
ATOM 857 N N . THR A 1 107 ? -10.906 -10.422 7.043 1 97.5 107 THR A N 1
ATOM 858 C CA . THR A 1 107 ? -9.516 -10.047 6.828 1 97.5 107 THR A CA 1
ATOM 859 C C . THR A 1 107 ? -8.586 -10.898 7.691 1 97.5 107 THR A C 1
ATOM 861 O O . THR A 1 107 ? -7.617 -11.477 7.195 1 97.5 107 THR A O 1
ATOM 864 N N . TRP A 1 108 ? -8.914 -11.023 8.961 1 97.81 108 TRP A N 1
ATOM 865 C CA . TRP A 1 108 ? -8.086 -11.805 9.875 1 97.81 108 TRP A CA 1
ATOM 866 C C . TRP A 1 108 ? -8.094 -13.281 9.5 1 97.81 108 TRP A C 1
ATOM 868 O O . TRP A 1 108 ? -7.066 -13.953 9.586 1 97.81 108 TRP A O 1
ATOM 878 N N . CYS A 1 109 ? -9.188 -13.789 9.102 1 98.06 109 CYS A N 1
ATOM 879 C CA . CYS A 1 109 ? -9.273 -15.164 8.633 1 98.06 109 CYS A CA 1
ATOM 880 C C . CYS A 1 109 ? -8.367 -15.383 7.422 1 98.06 109 CYS A C 1
ATOM 882 O O . CYS A 1 109 ? -7.652 -16.391 7.348 1 98.06 109 CYS A O 1
ATOM 884 N N . SER A 1 110 ? -8.445 -14.5 6.473 1 98.62 110 SER A N 1
ATOM 885 C CA . SER A 1 110 ? -7.582 -14.57 5.301 1 98.62 110 SER A CA 1
ATOM 886 C C . SER A 1 110 ? -6.113 -14.609 5.703 1 98.62 110 SER A C 1
ATOM 888 O O . SER A 1 110 ? -5.355 -15.461 5.234 1 98.62 110 SER A O 1
ATOM 890 N N . LEU A 1 111 ? -5.691 -13.758 6.574 1 98.5 111 LEU A N 1
ATOM 891 C CA . LEU A 1 111 ? -4.305 -13.688 7.016 1 98.5 111 LEU A CA 1
ATOM 892 C C . LEU A 1 111 ? -3.898 -14.969 7.738 1 98.5 111 LEU A C 1
ATOM 894 O O . LEU A 1 111 ? -2.799 -15.484 7.527 1 98.5 111 LEU A O 1
ATOM 898 N N . LEU A 1 112 ? -4.77 -15.445 8.57 1 98.44 112 LEU A N 1
ATOM 899 C CA . LEU A 1 112 ? -4.477 -16.672 9.305 1 98.44 112 LEU A CA 1
ATOM 900 C C . LEU A 1 112 ? -4.312 -17.844 8.352 1 98.44 112 LEU A C 1
ATOM 902 O O . LEU A 1 112 ? -3.4 -18.656 8.516 1 98.44 112 LEU A O 1
ATOM 906 N N . LEU A 1 113 ? -5.203 -17.969 7.434 1 98.56 113 LEU A N 1
ATOM 907 C CA . LEU A 1 113 ? -5.078 -19.031 6.43 1 98.56 113 LEU A CA 1
ATOM 908 C C . LEU A 1 113 ? -3.75 -18.922 5.691 1 98.56 113 LEU A C 1
ATOM 910 O O . LEU A 1 113 ? -3.09 -19.922 5.441 1 98.56 113 LEU A O 1
ATOM 914 N N . MET A 1 114 ? -3.371 -17.766 5.359 1 98.81 114 MET A N 1
ATOM 915 C CA . MET A 1 114 ? -2.109 -17.578 4.652 1 98.81 114 MET A CA 1
ATOM 916 C C . MET A 1 114 ? -0.924 -17.922 5.547 1 98.81 114 MET A C 1
ATOM 918 O O . MET A 1 114 ? 0.074 -18.469 5.074 1 98.81 114 MET A O 1
ATOM 922 N N . VAL A 1 115 ? -1.011 -17.5 6.824 1 98.75 115 VAL A N 1
ATOM 923 C CA . VAL A 1 115 ? 0.037 -17.844 7.773 1 98.75 115 VAL A CA 1
ATOM 924 C C . VAL A 1 115 ? 0.184 -19.375 7.832 1 98.75 115 VAL A C 1
ATOM 926 O O . VAL A 1 115 ? 1.295 -19.891 7.738 1 98.75 115 VAL A O 1
ATOM 929 N N . LEU A 1 116 ? -0.85 -20.062 7.902 1 98.5 116 LEU A N 1
ATOM 930 C CA . LEU A 1 116 ? -0.836 -21.531 7.969 1 98.5 116 LEU A CA 1
ATOM 931 C C . LEU A 1 116 ? -0.299 -22.125 6.672 1 98.5 116 LEU A C 1
ATOM 933 O O . LEU A 1 116 ? 0.506 -23.062 6.699 1 98.5 116 LEU A O 1
ATOM 937 N N . ALA A 1 117 ? -0.758 -21.641 5.539 1 98.38 117 ALA A N 1
ATOM 938 C CA . ALA A 1 117 ? -0.265 -22.109 4.246 1 98.38 117 ALA A CA 1
ATOM 939 C C . ALA A 1 117 ? 1.239 -21.891 4.121 1 98.38 117 ALA A C 1
ATOM 941 O O . ALA A 1 117 ? 1.965 -22.766 3.652 1 98.38 117 ALA A O 1
ATOM 942 N N . ASN A 1 118 ? 1.713 -20.734 4.512 1 98.5 118 ASN A N 1
ATOM 943 C CA . ASN A 1 118 ? 3.143 -20.453 4.422 1 98.5 118 ASN A CA 1
ATOM 944 C C . ASN A 1 118 ? 3.951 -21.375 5.34 1 98.5 118 ASN A C 1
ATOM 946 O O . ASN A 1 118 ? 5.039 -21.812 4.973 1 98.5 118 ASN A O 1
ATOM 950 N N . LEU A 1 119 ? 3.439 -21.625 6.551 1 97.56 119 LEU A N 1
ATOM 951 C CA . LEU A 1 119 ? 4.117 -22.562 7.441 1 97.56 119 LEU A CA 1
ATOM 952 C C . LEU A 1 119 ? 4.16 -23.953 6.832 1 97.56 119 LEU A C 1
ATOM 954 O O . LEU A 1 119 ? 5.172 -24.656 6.941 1 97.56 119 LEU A O 1
ATOM 958 N N . TRP A 1 120 ? 3.109 -24.328 6.215 1 97.5 120 TRP A N 1
ATOM 959 C CA . TRP A 1 120 ? 3.006 -25.656 5.598 1 97.5 120 TRP A CA 1
ATOM 960 C C . TRP A 1 120 ? 3.982 -25.781 4.438 1 97.5 120 TRP A C 1
ATOM 962 O O . TRP A 1 120 ? 4.645 -26.812 4.293 1 97.5 120 TRP A O 1
ATOM 972 N N . TYR A 1 121 ? 4.184 -24.781 3.621 1 97.5 121 TYR A N 1
ATOM 973 C CA . TYR A 1 121 ? 4.949 -24.875 2.383 1 97.5 121 TYR A CA 1
ATOM 974 C C . TYR A 1 121 ? 6.363 -24.328 2.578 1 97.5 121 TYR A C 1
ATOM 976 O O . TYR A 1 121 ? 7.141 -24.25 1.624 1 97.5 121 TYR A O 1
ATOM 984 N N . LEU A 1 122 ? 6.711 -23.938 3.764 1 96.06 122 LEU A N 1
ATOM 985 C CA . LEU A 1 122 ? 8.062 -23.469 4.043 1 96.06 122 LEU A CA 1
ATOM 986 C C . LEU A 1 122 ? 9.094 -24.547 3.709 1 96.06 122 LEU A C 1
ATOM 988 O O . LEU A 1 122 ? 8.891 -25.719 4.031 1 96.06 122 LEU A O 1
ATOM 992 N N . PRO A 1 123 ? 10.141 -24.109 2.963 1 94.69 123 PRO A N 1
ATOM 993 C CA . PRO A 1 123 ? 11.211 -25.094 2.779 1 94.69 123 PRO A CA 1
ATOM 994 C C . PRO A 1 123 ? 11.977 -25.375 4.07 1 94.69 123 PRO A C 1
ATOM 996 O O . PRO A 1 123 ? 13.125 -24.953 4.219 1 94.69 123 PRO A O 1
ATOM 999 N N . TRP A 1 124 ? 11.453 -26.141 4.887 1 92.31 124 TRP A N 1
ATOM 1000 C CA . TRP A 1 124 ? 11.922 -26.359 6.246 1 92.31 124 TRP A CA 1
ATOM 1001 C C . TRP A 1 124 ? 13.328 -26.953 6.246 1 92.31 124 TRP A C 1
ATOM 1003 O O . TRP A 1 124 ? 14.133 -26.656 7.129 1 92.31 124 TRP A O 1
ATOM 1013 N N . GLU A 1 125 ? 13.711 -27.719 5.301 1 92.31 125 GLU A N 1
ATOM 1014 C CA . GLU A 1 125 ? 15.055 -28.281 5.207 1 92.31 125 GLU A CA 1
ATOM 1015 C C . GLU A 1 125 ? 16.094 -27.188 5.012 1 92.31 125 GLU A C 1
ATOM 1017 O O . GLU A 1 125 ? 17.188 -27.25 5.578 1 92.31 125 GLU A O 1
ATOM 1022 N N . LEU A 1 126 ? 15.727 -26.281 4.18 1 91.94 126 LEU A N 1
ATOM 1023 C CA . LEU A 1 126 ? 16.641 -25.172 3.924 1 91.94 126 LEU A CA 1
ATOM 1024 C C . LEU A 1 126 ? 16.703 -24.234 5.125 1 91.94 126 LEU A C 1
ATOM 1026 O O . LEU A 1 126 ? 17.75 -23.672 5.426 1 91.94 126 LEU A O 1
ATOM 1030 N N . VAL A 1 127 ? 15.609 -24.078 5.797 1 89.31 127 VAL A N 1
ATOM 1031 C CA . VAL A 1 127 ? 15.539 -23.203 6.953 1 89.31 127 VAL A CA 1
ATOM 1032 C C . VAL A 1 127 ? 16.5 -23.688 8.039 1 89.31 127 VAL A C 1
ATOM 1034 O O . VAL A 1 127 ? 17.156 -22.875 8.695 1 89.31 127 VAL A O 1
ATOM 1037 N N . PHE A 1 128 ? 16.594 -24.922 8.133 1 89.81 128 PHE A N 1
ATOM 1038 C CA . PHE A 1 128 ? 17.406 -25.469 9.203 1 89.81 128 PHE A CA 1
ATOM 1039 C C . PHE A 1 128 ? 18.766 -25.891 8.68 1 89.81 128 PHE A C 1
ATOM 1041 O O . PHE A 1 128 ? 19.625 -26.328 9.445 1 89.81 128 PHE A O 1
ATOM 1048 N N . SER A 1 129 ? 18.891 -25.703 7.285 1 82.56 129 SER A N 1
ATOM 1049 C CA . SER A 1 129 ? 20.188 -26.047 6.738 1 82.56 129 SER A CA 1
ATOM 1050 C C . SER A 1 129 ? 21.203 -24.922 6.98 1 82.56 129 SER A C 1
ATOM 1052 O O . SER A 1 129 ? 20.859 -23.75 6.961 1 82.56 129 SER A O 1
ATOM 1054 N N . LEU A 1 130 ? 21.969 -24.828 7.84 1 70.88 130 LEU A N 1
ATOM 1055 C CA . LEU A 1 130 ? 23.031 -23.859 8.055 1 70.88 130 LEU A CA 1
ATOM 1056 C C . LEU A 1 130 ? 24.047 -23.891 6.918 1 70.88 130 LEU A C 1
ATOM 1058 O O . LEU A 1 130 ? 25.078 -23.219 6.984 1 70.88 130 LEU A O 1
ATOM 1062 N N . ARG A 1 131 ? 23.703 -24.516 5.742 1 61.66 131 ARG A N 1
ATOM 1063 C CA . ARG A 1 131 ? 24.703 -24.547 4.684 1 61.66 131 ARG A CA 1
ATOM 1064 C C . ARG A 1 131 ? 24.438 -23.469 3.646 1 61.66 131 ARG A C 1
ATOM 1066 O O . ARG A 1 131 ? 23.297 -23.078 3.418 1 61.66 131 ARG A O 1
ATOM 1073 N N . MET B 1 1 ? 16.953 -9.344 -9.695 1 94 1 MET B N 1
ATOM 1074 C CA . MET B 1 1 ? 15.742 -8.594 -10.023 1 94 1 MET B CA 1
ATOM 1075 C C . MET B 1 1 ? 16 -7.094 -9.984 1 94 1 MET B C 1
ATOM 1077 O O . MET B 1 1 ? 16.531 -6.578 -8.992 1 94 1 MET B O 1
ATOM 1081 N N . VAL B 1 2 ? 15.758 -6.375 -11.008 1 97.38 2 VAL B N 1
ATOM 1082 C CA . VAL B 1 2 ? 15.953 -4.938 -11.156 1 97.38 2 VAL B CA 1
ATOM 1083 C C . VAL B 1 2 ? 15.094 -4.195 -10.133 1 97.38 2 VAL B C 1
ATOM 1085 O O . VAL B 1 2 ? 15.5 -3.15 -9.617 1 97.38 2 VAL B O 1
ATOM 1088 N N . SER B 1 3 ? 13.969 -4.758 -9.805 1 98 3 SER B N 1
ATOM 1089 C CA . SER B 1 3 ? 13.055 -4.141 -8.852 1 98 3 SER B CA 1
ATOM 1090 C C . SER B 1 3 ? 13.711 -3.971 -7.484 1 98 3 SER B C 1
ATOM 1092 O O . SER B 1 3 ? 13.328 -3.092 -6.707 1 98 3 SER B O 1
ATOM 1094 N N . ALA B 1 4 ? 14.695 -4.73 -7.172 1 98.44 4 ALA B N 1
ATOM 1095 C CA . ALA B 1 4 ? 15.406 -4.641 -5.898 1 98.44 4 ALA B CA 1
ATOM 1096 C C . ALA B 1 4 ? 16.062 -3.273 -5.738 1 98.44 4 ALA B C 1
ATOM 1098 O O . ALA B 1 4 ? 16.203 -2.768 -4.621 1 98.44 4 ALA B O 1
ATOM 1099 N N . LEU B 1 5 ? 16.531 -2.709 -6.793 1 98.56 5 LEU B N 1
ATOM 1100 C CA . LEU B 1 5 ? 17.094 -1.367 -6.746 1 98.56 5 LEU B CA 1
ATOM 1101 C C . LEU B 1 5 ? 16.094 -0.377 -6.145 1 98.56 5 LEU B C 1
ATOM 1103 O O . LEU B 1 5 ? 16.453 0.405 -5.262 1 98.56 5 LEU B O 1
ATOM 1107 N N . TYR B 1 6 ? 14.938 -0.443 -6.562 1 98.69 6 TYR B N 1
ATOM 1108 C CA . TYR B 1 6 ? 13.922 0.503 -6.121 1 98.69 6 TYR B CA 1
ATOM 1109 C C . TYR B 1 6 ? 13.43 0.164 -4.719 1 98.69 6 TYR B C 1
ATOM 1111 O O . TYR B 1 6 ? 13.008 1.05 -3.971 1 98.69 6 TYR B O 1
ATOM 1119 N N . ALA B 1 7 ? 13.5 -1.131 -4.395 1 98.5 7 ALA B N 1
ATOM 1120 C CA . ALA B 1 7 ? 13.242 -1.498 -3.002 1 98.5 7 ALA B CA 1
ATOM 1121 C C . ALA B 1 7 ? 14.281 -0.871 -2.074 1 98.5 7 ALA B C 1
ATOM 1123 O O . ALA B 1 7 ? 13.938 -0.358 -1.007 1 98.5 7 ALA B O 1
ATOM 1124 N N . VAL B 1 8 ? 15.523 -0.926 -2.48 1 98.75 8 VAL B N 1
ATOM 1125 C CA . VAL B 1 8 ? 16.594 -0.324 -1.704 1 98.75 8 VAL B CA 1
ATOM 1126 C C . VAL B 1 8 ? 16.359 1.179 -1.571 1 98.75 8 VAL B C 1
ATOM 1128 O O . VAL B 1 8 ? 16.422 1.728 -0.468 1 98.75 8 VAL B O 1
ATOM 1131 N N . LEU B 1 9 ? 16.062 1.83 -2.611 1 98.5 9 LEU B N 1
ATOM 1132 C CA . LEU B 1 9 ? 15.82 3.27 -2.59 1 98.5 9 LEU B CA 1
ATOM 1133 C C . LEU B 1 9 ? 14.609 3.609 -1.727 1 98.5 9 LEU B C 1
ATOM 1135 O O . LEU B 1 9 ? 14.641 4.57 -0.955 1 98.5 9 LEU B O 1
ATOM 1139 N N . GLY B 1 10 ? 13.531 2.828 -1.898 1 98.5 10 GLY B N 1
ATOM 1140 C CA . GLY B 1 10 ? 12.359 3.035 -1.067 1 98.5 10 GLY B CA 1
ATOM 1141 C C . GLY B 1 10 ? 12.641 2.885 0.416 1 98.5 10 GLY B C 1
ATOM 1142 O O . GLY B 1 10 ? 12.18 3.689 1.227 1 98.5 10 GLY B O 1
ATOM 1143 N N . ALA B 1 11 ? 13.43 1.876 0.753 1 98.5 11 ALA B N 1
ATOM 1144 C CA . ALA B 1 11 ? 13.789 1.649 2.148 1 98.5 11 ALA B CA 1
ATOM 1145 C C . ALA B 1 11 ? 14.625 2.805 2.693 1 98.5 11 ALA B C 1
ATOM 1147 O O . ALA B 1 11 ? 14.422 3.25 3.824 1 98.5 11 ALA B O 1
ATOM 1148 N N . LEU B 1 12 ? 15.531 3.275 1.933 1 98.5 12 LEU B N 1
ATOM 1149 C CA . LEU B 1 12 ? 16.359 4.395 2.357 1 98.5 12 LEU B CA 1
ATOM 1150 C C . LEU B 1 12 ? 15.516 5.641 2.596 1 98.5 12 LEU B C 1
ATOM 1152 O O . LEU B 1 12 ? 15.75 6.379 3.555 1 98.5 12 LEU B O 1
ATOM 1156 N N . LEU B 1 13 ? 14.562 5.883 1.743 1 98.12 13 LEU B N 1
ATOM 1157 C CA . LEU B 1 13 ? 13.672 7.02 1.939 1 98.12 13 LEU B CA 1
ATOM 1158 C C . LEU B 1 13 ? 12.867 6.863 3.227 1 98.12 13 LEU B C 1
ATOM 1160 O O . LEU B 1 13 ? 12.734 7.816 3.998 1 98.12 13 LEU B O 1
ATOM 1164 N N . LEU B 1 14 ? 12.359 5.672 3.449 1 98.19 14 LEU B N 1
ATOM 1165 C CA . LEU B 1 14 ? 11.57 5.445 4.656 1 98.19 14 LEU B CA 1
ATOM 1166 C C . LEU B 1 14 ? 12.422 5.633 5.906 1 98.19 14 LEU B C 1
ATOM 1168 O O . LEU B 1 14 ? 11.961 6.191 6.902 1 98.19 14 LEU B O 1
ATOM 1172 N N . ILE B 1 15 ? 13.648 5.168 5.875 1 98.44 15 ILE B N 1
ATOM 1173 C CA . ILE B 1 15 ? 14.555 5.352 7 1 98.44 15 ILE B CA 1
ATOM 1174 C C . ILE B 1 15 ? 14.812 6.84 7.219 1 98.44 15 ILE B C 1
ATOM 1176 O O . ILE B 1 15 ? 14.711 7.332 8.344 1 98.44 15 ILE B O 1
ATOM 1180 N N . LYS B 1 16 ? 15.094 7.504 6.152 1 98.25 16 LYS B N 1
ATOM 1181 C CA . LYS B 1 16 ? 15.352 8.938 6.242 1 98.25 16 LYS B CA 1
ATOM 1182 C C . LYS B 1 16 ? 14.148 9.68 6.812 1 98.25 16 LYS B C 1
ATOM 1184 O O . LYS B 1 16 ? 14.289 10.484 7.73 1 98.25 16 LYS B O 1
A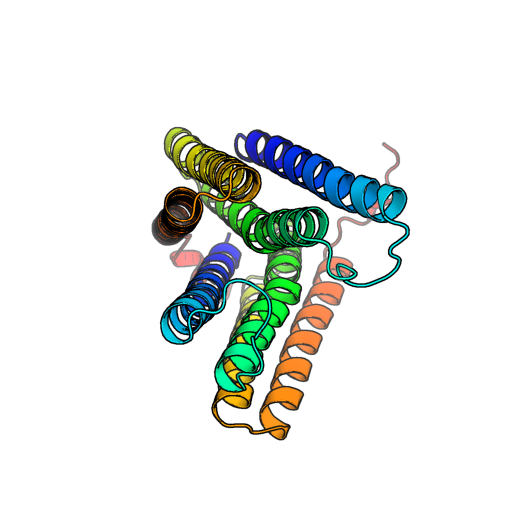TOM 1189 N N . PHE B 1 17 ? 12.977 9.422 6.305 1 97.94 17 PHE B N 1
ATOM 1190 C CA . PHE B 1 17 ? 11.773 10.102 6.766 1 97.94 17 PHE B CA 1
ATOM 1191 C C . PHE B 1 17 ? 11.461 9.742 8.211 1 97.94 17 PHE B C 1
ATOM 1193 O O . PHE B 1 17 ? 11.039 10.594 8.992 1 97.94 17 PHE B O 1
ATOM 1200 N N . SER B 1 18 ? 11.633 8.484 8.57 1 98.06 18 SER B N 1
ATOM 1201 C CA . SER B 1 18 ? 11.438 8.062 9.953 1 98.06 18 SER B CA 1
ATOM 1202 C C . SER B 1 18 ? 12.406 8.781 10.891 1 98.06 18 SER B C 1
ATOM 1204 O O . SER B 1 18 ? 12.016 9.211 11.977 1 98.06 18 SER B O 1
ATOM 1206 N N . PHE B 1 19 ? 13.578 8.914 10.508 1 98 19 PHE B N 1
ATOM 1207 C CA . PHE B 1 19 ? 14.586 9.625 11.297 1 98 19 PHE B CA 1
ATOM 1208 C C . PHE B 1 19 ? 14.172 11.078 11.508 1 98 19 PHE B C 1
ATOM 1210 O O . PHE B 1 19 ? 14.336 11.617 12.602 1 98 19 PHE B O 1
ATOM 1217 N N . ASP B 1 20 ? 13.711 11.719 10.453 1 97.12 20 ASP B N 1
ATOM 1218 C CA . ASP B 1 20 ? 13.258 13.102 10.57 1 97.12 20 ASP B CA 1
ATOM 1219 C C . ASP B 1 20 ? 12.18 13.242 11.641 1 97.12 20 ASP B C 1
ATOM 1221 O O . ASP B 1 20 ? 12.195 14.188 12.43 1 97.12 20 ASP B O 1
ATOM 1225 N N . VAL B 1 21 ? 11.258 12.305 11.695 1 97.19 21 VAL B N 1
ATOM 1226 C CA . VAL B 1 21 ? 10.18 12.352 12.672 1 97.19 21 VAL B CA 1
ATOM 1227 C C . VAL B 1 21 ? 10.742 12.203 14.078 1 97.19 21 VAL B C 1
ATOM 1229 O O . VAL B 1 21 ? 10.414 12.984 14.977 1 97.19 21 VAL B O 1
ATOM 1232 N N . VAL B 1 22 ? 11.617 11.25 14.305 1 97.44 22 VAL B N 1
ATOM 1233 C CA . VAL B 1 22 ? 12.195 10.984 15.617 1 97.44 22 VAL B CA 1
ATOM 1234 C C . VAL B 1 22 ? 13.016 12.188 16.062 1 97.44 22 VAL B C 1
ATOM 1236 O O . VAL B 1 22 ? 12.898 12.633 17.219 1 97.44 22 VAL B O 1
ATOM 1239 N N . ARG B 1 23 ? 13.82 12.68 15.164 1 97.5 23 ARG B N 1
ATOM 1240 C CA . ARG B 1 23 ? 14.656 13.844 15.461 1 97.5 23 ARG B CA 1
ATOM 1241 C C . ARG B 1 23 ? 13.805 15.023 15.914 1 97.5 23 ARG B C 1
ATOM 1243 O O . ARG B 1 23 ? 14.117 15.672 16.922 1 97.5 23 ARG B O 1
ATOM 1250 N N . LEU B 1 24 ? 12.742 15.297 15.234 1 96.69 24 LEU B N 1
ATOM 1251 C CA . LEU B 1 24 ? 11.883 16.438 15.555 1 96.69 24 LEU B CA 1
ATOM 1252 C C . LEU B 1 24 ? 11.102 16.188 16.844 1 96.69 24 LEU B C 1
ATOM 1254 O O . LEU B 1 24 ? 10.836 17.109 17.609 1 96.69 24 LEU B O 1
ATOM 1258 N N . ARG B 1 25 ? 10.688 14.922 17.109 1 96.69 25 ARG B N 1
ATOM 1259 C CA . ARG B 1 25 ? 10.031 14.602 18.375 1 96.69 25 ARG B CA 1
ATOM 1260 C C . ARG B 1 25 ? 10.953 14.852 19.562 1 96.69 25 ARG B C 1
ATOM 1262 O O . ARG B 1 25 ? 10.516 15.352 20.594 1 96.69 25 ARG B O 1
ATOM 1269 N N . LEU B 1 26 ? 12.234 14.438 19.438 1 96.75 26 LEU B N 1
ATOM 1270 C CA . LEU B 1 26 ? 13.219 14.68 20.484 1 96.75 26 LEU B CA 1
ATOM 1271 C C . LEU B 1 26 ? 13.461 16.172 20.672 1 96.75 26 LEU B C 1
ATOM 1273 O O . LEU B 1 26 ? 13.508 16.672 21.797 1 96.75 26 LEU B O 1
ATOM 1277 N N . GLN B 1 27 ? 13.633 16.828 19.547 1 97 27 GLN B N 1
ATOM 1278 C CA . GLN B 1 27 ? 13.906 18.266 19.562 1 97 27 GLN B CA 1
ATOM 1279 C C . GLN B 1 27 ? 12.781 19.016 20.266 1 97 27 GLN B C 1
ATOM 1281 O O . GLN B 1 27 ? 13.039 19.922 21.062 1 97 27 GLN B O 1
ATOM 1286 N N . TYR B 1 28 ? 11.531 18.609 20.078 1 96.44 28 TYR B N 1
ATOM 1287 C CA . TYR B 1 28 ? 10.391 19.344 20.609 1 96.44 28 TYR B CA 1
ATOM 1288 C C . TYR B 1 28 ? 9.836 18.688 21.859 1 96.44 28 TYR B C 1
ATOM 1290 O O . TYR B 1 28 ? 8.844 19.141 22.422 1 96.44 28 TYR B O 1
ATOM 1298 N N . ARG B 1 29 ? 10.312 17.578 22.344 1 96.69 29 ARG B N 1
ATOM 1299 C CA . ARG B 1 29 ? 9.922 16.828 23.547 1 96.69 29 ARG B CA 1
ATOM 1300 C C . ARG B 1 29 ? 8.445 16.438 23.484 1 96.69 29 ARG B C 1
ATOM 1302 O O . ARG B 1 29 ? 7.695 16.688 24.422 1 96.69 29 ARG B O 1
ATOM 1309 N N . VAL B 1 30 ? 8.102 16 22.328 1 95.25 30 VAL B N 1
ATOM 1310 C CA . VAL B 1 30 ? 6.742 15.539 22.094 1 95.25 30 VAL B CA 1
ATOM 1311 C C . VAL B 1 30 ? 6.723 14.016 22.016 1 95.25 30 VAL B C 1
ATOM 1313 O O . VAL B 1 30 ? 7.375 13.422 21.156 1 95.25 30 VAL B O 1
ATOM 1316 N N . ALA B 1 31 ? 5.898 13.406 22.891 1 91.19 31 ALA B N 1
ATOM 1317 C CA . ALA B 1 31 ? 5.895 11.945 22.953 1 91.19 31 ALA B CA 1
ATOM 1318 C C . ALA B 1 31 ? 4.867 11.359 21.984 1 91.19 31 ALA B C 1
ATOM 1320 O O . ALA B 1 31 ? 5.098 10.305 21.391 1 91.19 31 ALA B O 1
ATOM 1321 N N . TYR B 1 32 ? 3.674 11.891 21.891 1 88.44 32 TYR B N 1
ATOM 1322 C CA . TYR B 1 32 ? 2.619 11.398 21 1 88.44 32 TYR B CA 1
ATOM 1323 C C . TYR B 1 32 ? 2.006 12.539 20.203 1 88.44 32 TYR B C 1
ATOM 1325 O O . TYR B 1 32 ? 1.909 13.664 20.688 1 88.44 32 TYR B O 1
ATOM 1333 N N . GLY B 1 33 ? 1.61 12.086 18.938 1 87.88 33 GLY B N 1
ATOM 1334 C CA . GLY B 1 33 ? 1.002 13.117 18.109 1 87.88 33 GLY B CA 1
ATOM 1335 C C . GLY B 1 33 ? 2 14.133 17.594 1 87.88 33 GLY B C 1
ATOM 1336 O O . GLY B 1 33 ? 3.176 13.82 17.406 1 87.88 33 GLY B O 1
ATOM 1337 N N . ASP B 1 34 ? 1.587 15.352 17.172 1 91.94 34 ASP B N 1
ATOM 1338 C CA . ASP B 1 34 ? 2.473 16.344 16.578 1 91.94 34 ASP B CA 1
ATOM 1339 C C . ASP B 1 34 ? 2.697 17.516 17.531 1 91.94 34 ASP B C 1
ATOM 1341 O O . ASP B 1 34 ? 3.484 18.422 17.25 1 91.94 34 ASP B O 1
ATOM 1345 N N . GLY B 1 35 ? 1.947 17.531 18.766 1 91.06 35 GLY B N 1
ATOM 1346 C CA . GLY B 1 35 ? 2.15 18.547 19.797 1 91.06 35 GLY B CA 1
ATOM 1347 C C . GLY B 1 35 ? 1.848 19.953 19.312 1 91.06 35 GLY B C 1
ATOM 1348 O O . GLY B 1 35 ? 2.217 20.922 19.969 1 91.06 35 GLY B O 1
ATOM 1349 N N . GLY B 1 36 ? 1.264 20.031 18.125 1 90.12 36 GLY B N 1
ATOM 1350 C CA . GLY B 1 36 ? 0.929 21.344 17.594 1 90.12 36 GLY B CA 1
ATOM 1351 C C . GLY B 1 36 ? 2.066 22 16.828 1 90.12 36 GLY B C 1
ATOM 1352 O O . GLY B 1 36 ? 1.947 23.125 16.359 1 90.12 36 GLY B O 1
ATOM 1353 N N . PHE B 1 37 ? 3.178 21.328 16.625 1 91.81 37 PHE B N 1
ATOM 1354 C CA . PHE B 1 37 ? 4.316 21.844 15.883 1 91.81 37 PHE B CA 1
ATOM 1355 C C . PHE B 1 37 ? 4.195 21.531 14.391 1 91.81 37 PHE B C 1
ATOM 1357 O O . PHE B 1 37 ? 4.145 20.359 14.008 1 91.81 37 PHE B O 1
ATOM 1364 N N . ASN B 1 38 ? 4.27 22.562 13.562 1 89.75 38 ASN B N 1
ATOM 1365 C CA . ASN B 1 38 ? 4.051 22.422 12.125 1 89.75 38 ASN B CA 1
ATOM 1366 C C . ASN B 1 38 ? 5.133 21.578 11.477 1 89.75 38 ASN B C 1
ATOM 1368 O O . ASN B 1 38 ? 4.844 20.75 10.602 1 89.75 38 ASN B O 1
ATOM 1372 N N . GLU B 1 39 ? 6.352 21.859 11.852 1 92.12 39 GLU B N 1
ATOM 1373 C CA . GLU B 1 39 ? 7.449 21.094 11.258 1 92.12 39 GLU B CA 1
ATOM 1374 C C . GLU B 1 39 ? 7.293 19.609 11.539 1 92.12 39 GLU B C 1
ATOM 1376 O O . GLU B 1 39 ? 7.496 18.781 10.648 1 92.12 39 GLU B O 1
ATOM 1381 N N . LEU B 1 40 ? 6.961 19.266 12.75 1 94.25 40 LEU B N 1
ATOM 1382 C CA . LEU B 1 40 ? 6.758 17.859 13.117 1 94.25 40 LEU B CA 1
ATOM 1383 C C . LEU B 1 40 ? 5.543 17.281 12.398 1 94.25 40 LEU B C 1
ATOM 1385 O O . LEU B 1 40 ? 5.574 16.141 11.945 1 94.25 40 LEU B O 1
ATOM 1389 N N . GLN B 1 41 ? 4.465 18.047 12.32 1 91.5 41 GLN B N 1
ATOM 1390 C CA . GLN B 1 41 ? 3.281 17.609 11.586 1 91.5 41 GLN B CA 1
ATOM 1391 C C . GLN B 1 41 ? 3.633 17.25 10.141 1 91.5 41 GLN B C 1
ATOM 1393 O O . GLN B 1 41 ? 3.203 16.219 9.633 1 91.5 41 GLN B O 1
ATOM 1398 N N . SER B 1 42 ? 4.391 18.109 9.492 1 92.25 42 SER B N 1
ATOM 1399 C CA . SER B 1 42 ? 4.812 17.875 8.117 1 92.25 42 SER B CA 1
ATOM 1400 C C . SER B 1 42 ? 5.645 16.594 8.016 1 92.25 42 SER B C 1
ATOM 1402 O O . SER B 1 42 ? 5.43 15.781 7.117 1 92.25 42 SER B O 1
ATOM 1404 N N . ALA B 1 43 ? 6.543 16.438 8.938 1 94.94 43 ALA B N 1
ATOM 1405 C CA . ALA B 1 43 ? 7.406 15.258 8.914 1 94.94 43 ALA B CA 1
ATOM 1406 C C . ALA B 1 43 ? 6.59 13.977 9.078 1 94.94 43 ALA B C 1
ATOM 1408 O O . ALA B 1 43 ? 6.84 12.977 8.391 1 94.94 43 ALA B O 1
ATOM 1409 N N . ILE B 1 44 ? 5.641 13.961 9.93 1 95.06 44 ILE B N 1
ATOM 1410 C CA . ILE B 1 44 ? 4.781 12.805 10.164 1 95.06 44 ILE B CA 1
ATOM 1411 C C . ILE B 1 44 ? 3.986 12.484 8.906 1 95.06 44 ILE B C 1
ATOM 1413 O O . ILE B 1 44 ? 3.871 11.32 8.516 1 95.06 44 ILE B O 1
ATOM 1417 N N . ARG B 1 45 ? 3.445 13.5 8.312 1 92.62 45 ARG B N 1
ATOM 1418 C CA . ARG B 1 45 ? 2.645 13.312 7.105 1 92.62 45 ARG B CA 1
ATOM 1419 C C . ARG B 1 45 ? 3.496 12.758 5.965 1 92.62 45 ARG B C 1
ATOM 1421 O O . ARG B 1 45 ? 3.051 11.891 5.215 1 92.62 45 ARG B O 1
ATOM 1428 N N . ILE B 1 46 ? 4.672 13.32 5.793 1 94.81 46 ILE B N 1
ATOM 1429 C CA . ILE B 1 46 ? 5.59 12.852 4.758 1 94.81 46 ILE B CA 1
ATOM 1430 C C . ILE B 1 46 ? 5.898 11.375 4.973 1 94.81 46 ILE B C 1
ATOM 1432 O O . ILE B 1 46 ? 5.797 10.57 4.043 1 94.81 46 ILE B O 1
ATOM 1436 N N . HIS B 1 47 ? 6.254 11.016 6.156 1 96.75 47 HIS B N 1
ATOM 1437 C CA . HIS B 1 47 ? 6.566 9.633 6.488 1 96.75 47 HIS B CA 1
ATOM 1438 C C . HIS B 1 47 ? 5.352 8.734 6.301 1 96.75 47 HIS B C 1
ATOM 1440 O O . HIS B 1 47 ? 5.445 7.688 5.656 1 96.75 47 HIS B O 1
ATOM 1446 N N . GLY B 1 48 ? 4.262 9.156 6.863 1 94.94 48 GLY B N 1
ATOM 1447 C CA . GLY B 1 48 ? 3.037 8.375 6.746 1 94.94 48 GLY B CA 1
ATOM 1448 C C . GLY B 1 48 ? 2.641 8.102 5.309 1 94.94 48 GLY B C 1
ATOM 1449 O O . GLY B 1 48 ? 2.301 6.965 4.961 1 94.94 48 GLY B O 1
ATOM 1450 N N . ASN B 1 49 ? 2.646 9.117 4.535 1 95.19 49 ASN B N 1
ATOM 1451 C CA . ASN B 1 49 ? 2.285 8.984 3.129 1 95.19 49 ASN B CA 1
ATOM 1452 C C . ASN B 1 49 ? 3.234 8.039 2.395 1 95.19 49 ASN B C 1
ATOM 1454 O O . ASN B 1 49 ? 2.807 7.266 1.536 1 95.19 49 ASN B O 1
ATOM 1458 N N . ALA B 1 50 ? 4.48 8.117 2.658 1 97.12 50 ALA B N 1
ATOM 1459 C CA . ALA B 1 50 ? 5.457 7.211 2.062 1 97.12 50 ALA B CA 1
ATOM 1460 C C . ALA B 1 50 ? 5.164 5.762 2.439 1 97.12 50 ALA B C 1
ATOM 1462 O O . ALA B 1 50 ? 5.238 4.867 1.597 1 97.12 50 ALA B O 1
ATOM 1463 N N . VAL B 1 51 ? 4.855 5.531 3.678 1 97.19 51 VAL B N 1
ATOM 1464 C CA . VAL B 1 51 ? 4.531 4.195 4.172 1 97.19 51 VAL B CA 1
ATOM 1465 C C . VAL B 1 51 ? 3.289 3.666 3.461 1 97.19 51 VAL B C 1
ATOM 1467 O O . VAL B 1 51 ? 3.191 2.471 3.176 1 97.19 51 VAL B O 1
ATOM 1470 N N . GLU B 1 52 ? 2.434 4.547 3.1 1 97.25 52 GLU B N 1
ATOM 1471 C CA . GLU B 1 52 ? 1.164 4.172 2.484 1 97.25 52 GLU B CA 1
ATOM 1472 C C . GLU B 1 52 ? 1.365 3.697 1.048 1 97.25 52 GLU B C 1
ATOM 1474 O O . GLU B 1 52 ? 0.616 2.852 0.558 1 97.25 52 GLU B O 1
ATOM 1479 N N . TYR B 1 53 ? 2.371 4.188 0.354 1 98.19 53 TYR B N 1
ATOM 1480 C CA . TYR B 1 53 ? 2.393 3.988 -1.09 1 98.19 53 TYR B CA 1
ATOM 1481 C C . TYR B 1 53 ? 3.615 3.182 -1.511 1 98.19 53 TYR B C 1
ATOM 1483 O O . TYR B 1 53 ? 3.561 2.418 -2.479 1 98.19 53 TYR B O 1
ATOM 1491 N N . ILE B 1 54 ? 4.688 3.26 -0.812 1 98.5 54 ILE B N 1
ATOM 1492 C CA . ILE B 1 54 ? 5.93 2.623 -1.241 1 98.5 54 ILE B CA 1
ATOM 1493 C C . ILE B 1 54 ? 5.77 1.105 -1.203 1 98.5 54 ILE B C 1
ATOM 1495 O O . ILE B 1 54 ? 6.078 0.418 -2.18 1 98.5 54 ILE B O 1
ATOM 1499 N N . PRO B 1 55 ? 5.223 0.533 -0.155 1 98.19 55 PRO B N 1
ATOM 1500 C CA . PRO B 1 55 ? 5.148 -0.929 -0.104 1 98.19 55 PRO B CA 1
ATOM 1501 C C . PRO B 1 55 ? 4.281 -1.516 -1.218 1 98.19 55 PRO B C 1
ATOM 1503 O O . PRO B 1 55 ? 4.695 -2.463 -1.892 1 98.19 55 PRO B O 1
ATOM 1506 N N . ILE B 1 56 ? 3.127 -0.961 -1.438 1 98.5 56 ILE B N 1
ATOM 1507 C CA . ILE B 1 56 ? 2.258 -1.499 -2.479 1 98.5 56 ILE B CA 1
ATOM 1508 C C . ILE B 1 56 ? 2.898 -1.284 -3.85 1 98.5 56 ILE B C 1
ATOM 1510 O O . ILE B 1 56 ? 2.803 -2.145 -4.727 1 98.5 56 ILE B O 1
ATOM 1514 N N . GLY B 1 57 ? 3.492 -0.15 -4.059 1 98.75 57 GLY B N 1
ATOM 1515 C CA . GLY B 1 57 ? 4.195 0.092 -5.312 1 98.75 57 GLY B CA 1
ATOM 1516 C C . GLY B 1 57 ? 5.301 -0.911 -5.578 1 98.75 57 GLY B C 1
ATOM 1517 O O . GLY B 1 57 ? 5.43 -1.424 -6.691 1 98.75 57 GLY B O 1
ATOM 1518 N N . LEU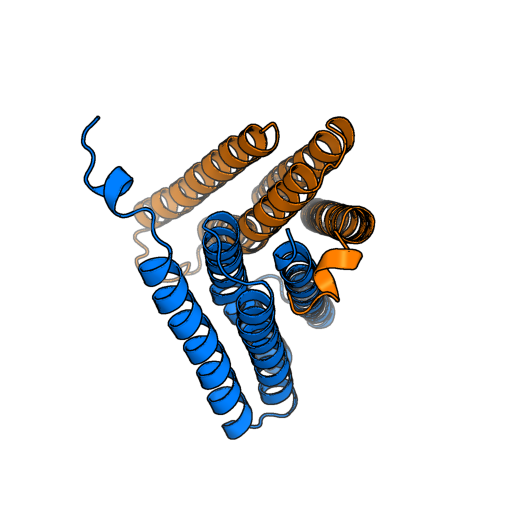 B 1 58 ? 6.062 -1.231 -4.574 1 98.75 58 LEU B N 1
ATOM 1519 C CA . LEU B 1 58 ? 7.18 -2.16 -4.719 1 98.75 58 LEU B CA 1
ATOM 1520 C C . LEU B 1 58 ? 6.676 -3.578 -4.973 1 98.75 58 LEU B C 1
ATOM 1522 O O . LEU B 1 58 ? 7.297 -4.336 -5.723 1 98.75 58 LEU B O 1
ATOM 1526 N N . LEU B 1 59 ? 5.578 -3.896 -4.344 1 98.56 59 LEU B N 1
ATOM 1527 C CA . LEU B 1 59 ? 4.996 -5.211 -4.594 1 98.56 59 LEU B CA 1
ATOM 1528 C C . LEU B 1 59 ? 4.527 -5.332 -6.039 1 98.56 59 LEU B C 1
ATOM 1530 O O . LEU B 1 59 ? 4.77 -6.348 -6.691 1 98.56 59 LEU B O 1
ATOM 1534 N N . LEU B 1 60 ? 3.875 -4.32 -6.508 1 98.81 60 LEU B N 1
ATOM 1535 C CA . LEU B 1 60 ? 3.432 -4.332 -7.898 1 98.81 60 LEU B CA 1
ATOM 1536 C C . LEU B 1 60 ? 4.621 -4.43 -8.844 1 98.81 60 LEU B C 1
ATOM 1538 O O . LEU B 1 60 ? 4.566 -5.148 -9.844 1 98.81 60 LEU B O 1
ATOM 1542 N N . LEU B 1 61 ? 5.633 -3.697 -8.492 1 98.75 61 LEU B N 1
ATOM 1543 C CA . LEU B 1 61 ? 6.852 -3.725 -9.289 1 98.75 61 LEU B CA 1
ATOM 1544 C C . LEU B 1 61 ? 7.445 -5.129 -9.328 1 98.75 61 LEU B C 1
ATOM 1546 O O . LEU B 1 61 ? 7.855 -5.605 -10.391 1 98.75 61 LEU B O 1
ATOM 1550 N N . LEU B 1 62 ? 7.512 -5.77 -8.242 1 98.44 62 LEU B N 1
ATOM 1551 C CA . LEU B 1 62 ? 8.023 -7.133 -8.125 1 98.44 62 LEU B CA 1
ATOM 1552 C C . LEU B 1 62 ? 7.203 -8.094 -8.977 1 98.44 62 LEU B C 1
ATOM 1554 O O . LEU B 1 62 ? 7.762 -8.875 -9.75 1 98.44 62 LEU B O 1
ATOM 1558 N N . PHE B 1 63 ? 5.91 -7.988 -8.891 1 98.56 63 PHE B N 1
ATOM 1559 C CA . PHE B 1 63 ? 5.02 -8.898 -9.602 1 98.56 63 PHE B CA 1
ATOM 1560 C C . PHE B 1 63 ? 5.18 -8.742 -11.109 1 98.56 63 PHE B C 1
ATOM 1562 O O . PHE B 1 63 ? 5.266 -9.727 -11.844 1 98.56 63 PHE B O 1
ATOM 1569 N N . MET B 1 64 ? 5.16 -7.527 -11.555 1 98.5 64 MET B N 1
ATOM 1570 C CA . MET B 1 64 ? 5.262 -7.348 -13 1 98.5 64 MET B CA 1
ATOM 1571 C C . MET B 1 64 ? 6.59 -7.883 -13.523 1 98.5 64 MET B C 1
ATOM 1573 O O . MET B 1 64 ? 6.637 -8.5 -14.594 1 98.5 64 MET B O 1
ATOM 1577 N N . GLU B 1 65 ? 7.664 -7.66 -12.797 1 98.38 65 GLU B N 1
ATOM 1578 C CA . GLU B 1 65 ? 8.961 -8.188 -13.195 1 98.38 65 GLU B CA 1
ATOM 1579 C C . GLU B 1 65 ? 8.961 -9.711 -13.195 1 98.38 65 GLU B C 1
ATOM 1581 O O . GLU B 1 65 ? 9.445 -10.336 -14.141 1 98.38 65 GLU B O 1
ATOM 1586 N N . MET B 1 66 ? 8.414 -10.297 -12.188 1 97.25 66 MET B N 1
ATOM 1587 C CA . MET B 1 66 ? 8.375 -11.75 -12.07 1 97.25 66 MET B CA 1
ATOM 1588 C C . MET B 1 66 ? 7.535 -12.359 -13.188 1 97.25 66 MET B C 1
ATOM 1590 O O . MET B 1 66 ? 7.797 -13.484 -13.633 1 97.25 66 MET B O 1
ATOM 1594 N N . ASN B 1 67 ? 6.539 -11.641 -13.656 1 97.75 67 ASN B N 1
ATOM 1595 C CA . ASN B 1 67 ? 5.648 -12.156 -14.688 1 97.75 67 ASN B CA 1
ATOM 1596 C C . ASN B 1 67 ? 6.152 -11.812 -16.094 1 97.75 67 ASN B C 1
ATOM 1598 O O . ASN B 1 67 ? 5.469 -12.07 -17.078 1 97.75 67 ASN B O 1
ATOM 1602 N N . GLY B 1 68 ? 7.336 -11.094 -16.203 1 97.5 68 GLY B N 1
ATOM 1603 C CA . GLY B 1 68 ? 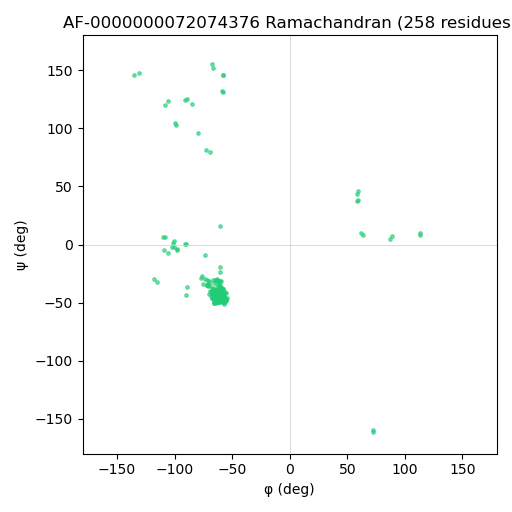8.008 -11.016 -17.484 1 97.5 68 GLY B CA 1
ATOM 1604 C C . GLY B 1 68 ? 8.008 -9.617 -18.078 1 97.5 68 GLY B C 1
ATOM 1605 O O . GLY B 1 68 ? 8.352 -9.43 -19.25 1 97.5 68 GLY B O 1
ATOM 1606 N N . ALA B 1 69 ? 7.598 -8.68 -17.297 1 98.19 69 ALA B N 1
ATOM 1607 C CA . ALA B 1 69 ? 7.648 -7.316 -17.812 1 98.19 69 ALA B CA 1
ATOM 1608 C C . ALA B 1 69 ? 9.062 -6.934 -18.219 1 98.19 69 ALA B C 1
ATOM 1610 O O . ALA B 1 69 ? 10.039 -7.363 -17.594 1 98.19 69 ALA B O 1
ATOM 1611 N N . GLU B 1 70 ? 9.164 -6.121 -19.266 1 98.19 70 GLU B N 1
ATOM 1612 C CA . GLU B 1 70 ? 10.461 -5.676 -19.766 1 98.19 70 GLU B CA 1
ATOM 1613 C C . GLU B 1 70 ? 11.156 -4.773 -18.75 1 98.19 70 GLU B C 1
ATOM 1615 O O . GLU B 1 70 ? 10.5 -4.051 -18 1 98.19 70 GLU B O 1
ATOM 1620 N N . THR B 1 71 ? 12.461 -4.809 -18.828 1 98.31 71 THR B N 1
ATOM 1621 C CA . THR B 1 71 ? 13.289 -4.078 -17.875 1 98.31 71 THR B CA 1
ATOM 1622 C C . THR B 1 71 ? 12.984 -2.582 -17.938 1 98.31 71 THR B C 1
ATOM 1624 O O . THR B 1 71 ? 12.914 -1.919 -16.891 1 98.31 71 THR B O 1
ATOM 1627 N N . TRP B 1 72 ? 12.797 -2.061 -19.094 1 98.44 72 TRP B N 1
AT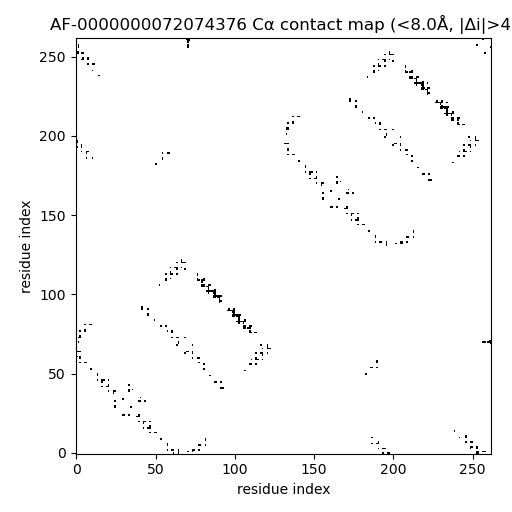OM 1628 C CA . TRP B 1 72 ? 12.555 -0.627 -19.203 1 98.44 72 TRP B CA 1
ATOM 1629 C C . TRP B 1 72 ? 11.234 -0.243 -18.547 1 98.44 72 TRP B C 1
ATOM 1631 O O . TRP B 1 72 ? 11.102 0.857 -18 1 98.44 72 TRP B O 1
ATOM 1641 N N . MET B 1 73 ? 10.234 -1.041 -18.562 1 98.5 73 MET B N 1
ATOM 1642 C CA . MET B 1 73 ? 8.961 -0.79 -17.891 1 98.5 73 MET B CA 1
ATOM 1643 C C . MET B 1 73 ? 9.156 -0.702 -16.375 1 98.5 73 MET B C 1
ATOM 1645 O O . MET B 1 73 ? 8.555 0.151 -15.719 1 98.5 73 MET B O 1
ATOM 1649 N N . VAL B 1 74 ? 9.992 -1.637 -15.883 1 98.69 74 VAL B N 1
ATOM 1650 C CA . VAL B 1 74 ? 10.297 -1.636 -14.453 1 98.69 74 VAL B CA 1
ATOM 1651 C C . VAL B 1 74 ? 10.992 -0.329 -14.07 1 98.69 74 VAL B C 1
ATOM 1653 O O . VAL B 1 74 ? 10.641 0.299 -13.07 1 98.69 74 VAL B O 1
ATOM 1656 N N . HIS B 1 75 ? 11.93 0.145 -14.891 1 98.75 75 HIS B N 1
ATOM 1657 C CA . HIS B 1 75 ? 12.641 1.387 -14.617 1 98.75 75 HIS B CA 1
ATOM 1658 C C . HIS B 1 75 ? 11.695 2.582 -14.641 1 98.75 75 HIS B C 1
ATOM 1660 O O . HIS B 1 75 ? 11.75 3.438 -13.75 1 98.75 75 HIS B O 1
ATOM 1666 N N . VAL B 1 76 ? 10.867 2.646 -15.594 1 98.69 76 VAL B N 1
ATOM 1667 C CA . VAL B 1 76 ? 9.961 3.785 -15.719 1 98.69 76 VAL B CA 1
ATOM 1668 C C . VAL B 1 76 ? 9.047 3.857 -14.5 1 98.69 76 VAL B C 1
ATOM 1670 O O . VAL B 1 76 ? 8.914 4.914 -13.883 1 98.69 76 VAL B O 1
ATOM 1673 N N . CYS B 1 77 ? 8.453 2.785 -14.172 1 98.69 77 CYS B N 1
ATOM 1674 C CA . CYS B 1 77 ? 7.535 2.754 -13.039 1 98.69 77 CYS B CA 1
ATOM 1675 C C . CYS B 1 77 ? 8.266 3.045 -11.734 1 98.69 77 CYS B C 1
ATOM 1677 O O . CYS B 1 77 ? 7.805 3.842 -10.914 1 98.69 77 CYS B O 1
ATOM 1679 N N . GLY B 1 78 ? 9.414 2.359 -11.523 1 98.69 78 GLY B N 1
ATOM 1680 C CA . GLY B 1 78 ? 10.195 2.582 -10.32 1 98.69 78 GLY B CA 1
ATOM 1681 C C . GLY B 1 78 ? 10.68 4.012 -10.18 1 98.69 78 GLY B C 1
ATOM 1682 O O . GLY B 1 78 ? 10.594 4.594 -9.094 1 98.69 78 GLY B O 1
ATOM 1683 N N . LEU B 1 79 ? 11.164 4.594 -11.242 1 98.62 79 LEU B N 1
ATOM 1684 C C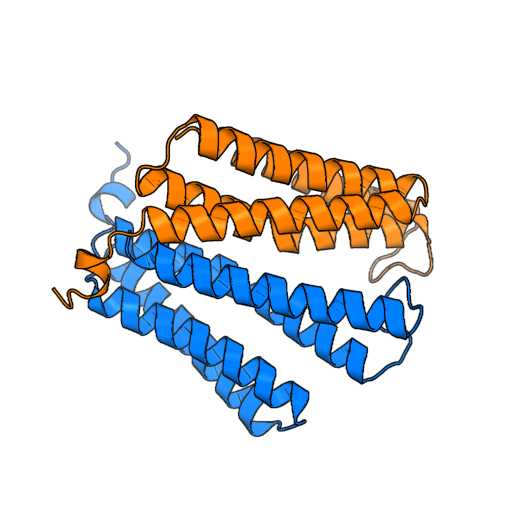A . LEU B 1 79 ? 11.648 5.969 -11.219 1 98.62 79 LEU B CA 1
ATOM 1685 C C . LEU B 1 79 ? 10.508 6.938 -10.898 1 98.62 79 LEU B C 1
ATOM 1687 O O . LEU B 1 79 ? 10.688 7.879 -10.125 1 98.62 79 LEU B O 1
ATOM 1691 N N . LEU B 1 80 ? 9.422 6.703 -11.5 1 98.5 80 LEU B N 1
ATOM 1692 C CA . LEU B 1 80 ? 8.273 7.562 -11.25 1 98.5 80 LEU B CA 1
ATOM 1693 C C . LEU B 1 80 ? 7.836 7.477 -9.789 1 98.5 80 LEU B C 1
ATOM 1695 O O . LEU B 1 80 ? 7.477 8.492 -9.188 1 98.5 80 LEU B O 1
ATOM 1699 N N . LEU B 1 81 ? 7.816 6.309 -9.266 1 98.5 81 LEU B N 1
ATOM 1700 C CA . LEU B 1 81 ? 7.453 6.125 -7.859 1 98.5 81 LEU B CA 1
ATOM 1701 C C . LEU B 1 81 ? 8.406 6.891 -6.949 1 98.5 81 LEU B C 1
ATOM 1703 O O . LEU B 1 81 ? 7.961 7.672 -6.102 1 98.5 81 LEU B O 1
ATOM 1707 N N . ILE B 1 82 ? 9.719 6.723 -7.16 1 98.62 82 ILE B N 1
ATOM 1708 C CA . ILE B 1 82 ? 10.727 7.352 -6.312 1 98.62 82 ILE B CA 1
ATOM 1709 C C . ILE B 1 82 ? 10.688 8.867 -6.5 1 98.62 82 ILE B C 1
ATOM 1711 O O . ILE B 1 82 ? 10.734 9.617 -5.527 1 98.62 82 ILE B O 1
ATOM 1715 N N . ALA B 1 83 ? 10.625 9.312 -7.707 1 97.75 83 ALA B N 1
ATOM 1716 C CA . ALA B 1 83 ? 10.539 10.75 -7.984 1 97.75 83 ALA B CA 1
ATOM 1717 C C . ALA B 1 83 ? 9.32 11.359 -7.309 1 97.75 83 ALA B C 1
ATOM 1719 O O . ALA B 1 83 ? 9.398 12.461 -6.75 1 97.75 83 ALA B O 1
ATOM 1720 N N . GLY B 1 84 ? 8.172 10.688 -7.395 1 97.38 84 GLY B N 1
ATOM 1721 C CA . GLY B 1 84 ? 6.973 11.172 -6.73 1 97.38 84 GLY B CA 1
ATOM 1722 C C . GLY B 1 84 ? 7.145 11.344 -5.234 1 97.38 84 GLY B C 1
ATOM 1723 O O . GLY B 1 84 ? 6.695 12.336 -4.66 1 97.38 84 GLY B O 1
ATOM 1724 N N . ARG B 1 85 ? 7.812 10.375 -4.609 1 97.62 85 ARG B N 1
ATOM 1725 C CA . ARG B 1 85 ? 8.039 10.445 -3.17 1 97.62 85 ARG B CA 1
ATOM 1726 C C . ARG B 1 85 ? 8.953 11.609 -2.814 1 97.62 85 ARG B C 1
ATOM 1728 O O . ARG B 1 85 ? 8.742 12.289 -1.812 1 97.62 85 ARG B O 1
ATOM 1735 N N . LEU B 1 86 ? 9.969 11.852 -3.588 1 96.25 86 LEU B N 1
ATOM 1736 C CA . LEU B 1 86 ? 10.906 12.938 -3.352 1 96.25 86 LEU B CA 1
ATOM 1737 C C . LEU B 1 86 ? 10.234 14.297 -3.557 1 96.25 86 LEU B C 1
ATOM 1739 O O . LEU B 1 86 ? 10.469 15.227 -2.789 1 96.25 86 LEU B O 1
ATOM 1743 N N . MET B 1 87 ? 9.422 14.383 -4.59 1 95.38 87 MET B N 1
ATOM 1744 C CA . MET B 1 87 ? 8.672 15.609 -4.832 1 95.38 87 MET B CA 1
ATOM 1745 C C . MET B 1 87 ? 7.719 15.906 -3.684 1 95.38 87 MET B C 1
ATOM 1747 O O . MET B 1 87 ? 7.531 17.062 -3.305 1 95.38 87 MET B O 1
ATOM 1751 N N . HIS B 1 88 ? 7.047 14.844 -3.209 1 94.56 88 HIS B N 1
ATOM 1752 C CA . HIS B 1 88 ? 6.141 15 -2.076 1 94.56 88 HIS B CA 1
ATOM 1753 C C . HIS B 1 88 ? 6.875 15.539 -0.853 1 94.56 88 HIS B C 1
ATOM 1755 O O . HIS B 1 88 ? 6.391 16.453 -0.184 1 94.56 88 HIS B O 1
ATOM 1761 N N . TYR B 1 89 ? 8.055 15.055 -0.558 1 94.69 89 TYR B N 1
ATOM 1762 C CA . TYR B 1 89 ? 8.914 15.531 0.519 1 94.69 89 TYR B CA 1
ATOM 1763 C C . TYR B 1 89 ? 9.266 17 0.333 1 94.69 89 TYR B C 1
ATOM 1765 O O . TYR B 1 89 ? 9.141 17.797 1.266 1 94.69 89 TYR B O 1
ATOM 1773 N N . TRP B 1 90 ? 9.68 17.344 -0.854 1 91.06 90 TRP B N 1
ATOM 1774 C CA . TRP B 1 90 ? 10.07 18.719 -1.165 1 91.06 90 TRP B CA 1
ATOM 1775 C C . TRP B 1 90 ? 8.883 19.672 -1.024 1 91.06 90 TRP B C 1
ATOM 1777 O O . TRP B 1 90 ? 9.031 20.781 -0.518 1 91.06 90 TRP B O 1
ATOM 1787 N N . GLY B 1 91 ? 7.762 19.25 -1.521 1 88.12 91 GLY B N 1
ATOM 1788 C CA . GLY B 1 91 ? 6.559 20.062 -1.439 1 88.12 91 GLY B CA 1
ATOM 1789 C C . GLY B 1 91 ? 6.16 20.406 -0.014 1 88.12 91 GLY B C 1
ATOM 1790 O O . GLY B 1 91 ? 5.781 21.531 0.279 1 88.12 91 GLY B O 1
ATOM 1791 N N . PHE B 1 92 ? 6.219 19.469 0.887 1 86.06 92 PHE B N 1
ATOM 1792 C CA . PHE B 1 92 ? 5.879 19.703 2.285 1 86.06 92 PHE B CA 1
ATOM 1793 C C . PHE B 1 92 ? 6.918 20.594 2.953 1 86.06 92 PHE B C 1
ATOM 1795 O O . PHE B 1 92 ? 6.57 21.5 3.711 1 86.06 92 PHE B O 1
ATOM 1802 N N . HIS B 1 93 ? 8.148 20.438 2.703 1 83.5 93 HIS B N 1
ATOM 1803 C CA . HIS B 1 93 ? 9.211 21.219 3.342 1 83.5 93 HIS B CA 1
ATOM 1804 C C . HIS B 1 93 ? 9.148 22.688 2.938 1 83.5 93 HIS B C 1
ATOM 1806 O O . HIS B 1 93 ? 9.422 23.562 3.75 1 83.5 93 HIS B O 1
ATOM 1812 N N . HIS B 1 94 ? 8.711 22.922 1.807 1 83.44 94 HIS B N 1
ATOM 1813 C CA . HIS B 1 94 ? 8.688 24.297 1.346 1 83.44 94 HIS B CA 1
ATOM 1814 C C . HIS B 1 94 ? 7.266 24.844 1.293 1 83.44 94 HIS B C 1
ATOM 1816 O O . HIS B 1 94 ? 7.023 25.906 0.729 1 83.44 94 HIS B O 1
ATOM 1822 N N . ARG B 1 95 ? 6.352 24.094 1.763 1 79.25 95 ARG B N 1
ATOM 1823 C CA . ARG B 1 95 ? 4.953 24.484 1.882 1 79.25 95 ARG B CA 1
ATOM 1824 C C . ARG B 1 95 ? 4.367 24.844 0.52 1 79.25 95 ARG B C 1
ATOM 1826 O O . ARG B 1 95 ? 3.684 25.859 0.38 1 79.25 95 ARG B O 1
ATOM 1833 N N . LEU B 1 96 ? 4.75 24.141 -0.426 1 81.31 96 LEU B N 1
ATOM 1834 C CA . LEU B 1 96 ? 4.277 24.344 -1.792 1 81.31 96 LEU B CA 1
ATOM 1835 C C . LEU B 1 96 ? 3.168 23.359 -2.135 1 81.31 96 LEU B C 1
ATOM 1837 O O . LEU B 1 96 ? 3.434 22.188 -2.402 1 81.31 96 LEU B O 1
ATOM 1841 N N . PHE B 1 97 ? 1.952 23.766 -2.135 1 82.12 97 PHE B N 1
ATOM 1842 C CA . PHE B 1 97 ? 0.779 22.922 -2.33 1 82.12 97 PHE B CA 1
ATOM 1843 C C . PHE B 1 97 ? 0.786 22.297 -3.721 1 82.12 97 PHE B C 1
ATOM 1845 O O . PHE B 1 97 ? 0.425 21.141 -3.885 1 82.12 97 PHE B O 1
ATOM 1852 N N . ARG B 1 98 ? 1.158 23.062 -4.684 1 84.75 98 ARG B N 1
ATOM 1853 C CA . ARG B 1 98 ? 1.176 22.562 -6.055 1 84.75 98 ARG B CA 1
ATOM 1854 C C . ARG B 1 98 ? 2.115 21.375 -6.191 1 84.75 98 ARG B C 1
ATOM 1856 O O . ARG B 1 98 ? 1.831 20.438 -6.938 1 84.75 98 ARG B O 1
ATOM 1863 N N . TRP B 1 99 ? 3.191 21.375 -5.543 1 84.88 99 TRP B N 1
ATOM 1864 C CA . TRP B 1 99 ? 4.156 20.281 -5.605 1 84.88 99 TRP B CA 1
ATOM 1865 C C . TRP B 1 99 ? 3.619 19.047 -4.895 1 84.88 99 TRP B C 1
ATOM 1867 O O . TRP B 1 99 ? 3.861 17.922 -5.328 1 84.88 99 TRP B O 1
ATOM 1877 N N . ARG B 1 100 ? 2.93 19.203 -3.877 1 86.62 100 ARG B N 1
ATOM 1878 C CA . ARG B 1 100 ? 2.307 18.078 -3.182 1 86.62 100 ARG B CA 1
ATOM 1879 C C . ARG B 1 100 ? 1.296 17.375 -4.078 1 86.62 100 ARG B C 1
ATOM 1881 O O . ARG B 1 100 ? 1.295 16.141 -4.172 1 86.62 100 ARG B O 1
ATOM 1888 N N . ARG B 1 101 ? 0.583 18.203 -4.715 1 87.38 101 ARG B N 1
ATOM 1889 C CA . ARG B 1 101 ? -0.415 17.656 -5.629 1 87.38 101 ARG B CA 1
ATOM 1890 C C . ARG B 1 101 ? 0.249 16.922 -6.785 1 87.38 101 ARG B C 1
ATOM 1892 O O . ARG B 1 101 ? -0.17 15.82 -7.148 1 87.38 101 ARG B O 1
ATOM 1899 N N . SER B 1 102 ? 1.172 17.609 -7.375 1 91.25 102 SER B N 1
ATOM 1900 C CA . SER B 1 102 ? 1.891 17 -8.484 1 91.25 102 SER B CA 1
ATOM 1901 C C . SER B 1 102 ? 2.568 15.703 -8.047 1 91.25 102 SER B C 1
ATOM 1903 O O . SER B 1 102 ? 2.613 14.727 -8.805 1 91.25 102 SER B O 1
ATOM 1905 N N . ALA B 1 103 ? 3.082 15.672 -6.902 1 94.12 103 ALA B N 1
ATOM 1906 C CA . ALA B 1 103 ? 3.742 14.484 -6.352 1 94.12 103 ALA B CA 1
ATOM 1907 C C . ALA B 1 103 ? 2.762 13.328 -6.211 1 94.12 103 ALA B C 1
ATOM 1909 O O . ALA B 1 103 ? 3.074 12.195 -6.578 1 94.12 103 ALA B O 1
ATOM 1910 N N . MET B 1 104 ? 1.608 13.633 -5.691 1 93.38 104 MET B N 1
ATOM 1911 C CA . MET B 1 104 ? 0.578 12.602 -5.578 1 93.38 104 MET B CA 1
ATOM 1912 C C . MET B 1 104 ? 0.16 12.094 -6.953 1 93.38 104 MET B C 1
ATOM 1914 O O . MET B 1 104 ? -0.037 10.891 -7.141 1 93.38 104 MET B O 1
ATOM 1918 N N . SER B 1 105 ? 0.021 13 -7.871 1 95.19 105 SER B N 1
ATOM 1919 C CA . SER B 1 105 ? -0.324 12.602 -9.234 1 95.19 105 SER B CA 1
ATOM 1920 C C . SER B 1 105 ? 0.731 11.672 -9.82 1 95.19 105 SER B C 1
ATOM 1922 O O . SER B 1 105 ? 0.398 10.672 -10.469 1 95.19 105 SER B O 1
ATOM 1924 N N . ALA B 1 106 ? 1.96 12.008 -9.633 1 96.25 106 ALA B N 1
ATOM 1925 C CA . ALA B 1 106 ? 3.045 11.156 -10.109 1 96.25 106 ALA B CA 1
ATOM 1926 C C . ALA B 1 106 ? 2.979 9.773 -9.469 1 96.25 106 ALA B C 1
ATOM 1928 O O . ALA B 1 106 ? 3.16 8.758 -10.148 1 96.25 106 ALA B O 1
ATOM 1929 N N . THR B 1 107 ? 2.738 9.719 -8.203 1 97.56 107 THR B N 1
ATOM 1930 C CA . THR B 1 107 ? 2.625 8.461 -7.48 1 97.56 107 THR B CA 1
ATOM 1931 C C . THR B 1 107 ? 1.468 7.625 -8.023 1 97.56 107 THR B C 1
ATOM 1933 O O . THR B 1 107 ? 1.638 6.445 -8.328 1 97.56 107 THR B O 1
ATOM 1936 N N . TRP B 1 108 ? 0.326 8.242 -8.188 1 97.62 108 TRP B N 1
ATOM 1937 C CA . TRP B 1 108 ? -0.835 7.52 -8.703 1 97.62 108 TRP B CA 1
ATOM 1938 C C . TRP B 1 108 ? -0.6 7.055 -10.141 1 97.62 108 TRP B C 1
ATOM 1940 O O . TRP B 1 108 ? -1.014 5.957 -10.516 1 97.62 108 TRP B O 1
ATOM 1950 N N . CYS B 1 109 ? -0.023 7.883 -10.93 1 98 109 CYS B N 1
ATOM 1951 C CA . CYS B 1 109 ? 0.322 7.492 -12.297 1 98 109 CYS B CA 1
ATOM 1952 C C . CYS B 1 109 ? 1.219 6.262 -12.297 1 98 109 CYS B C 1
ATOM 1954 O O . CYS B 1 109 ? 1 5.332 -13.07 1 98 109 CYS B O 1
ATOM 1956 N N . SER B 1 110 ? 2.254 6.27 -11.484 1 98.69 110 SER B N 1
ATOM 1957 C CA . SER B 1 110 ? 3.137 5.117 -11.359 1 98.69 110 SER B CA 1
ATOM 1958 C C . SER B 1 110 ? 2.354 3.857 -10.992 1 98.69 110 SER B C 1
ATOM 1960 O O . SER B 1 110 ? 2.521 2.812 -11.625 1 98.69 110 SER B O 1
ATOM 1962 N N . LEU B 1 111 ? 1.507 3.957 -10.031 1 98.62 111 LEU B N 1
ATOM 1963 C CA . LEU B 1 111 ? 0.714 2.816 -9.586 1 98.62 111 LEU B CA 1
ATOM 1964 C C . LEU B 1 111 ? -0.202 2.324 -10.703 1 98.62 111 LEU B C 1
ATOM 1966 O O . LEU B 1 111 ? -0.329 1.116 -10.922 1 98.62 111 LEU B O 1
ATOM 1970 N N . LEU B 1 112 ? -0.825 3.236 -11.398 1 98.62 112 LEU B N 1
ATOM 1971 C CA . LEU B 1 112 ? -1.734 2.863 -12.477 1 98.62 112 LEU B CA 1
ATOM 1972 C C . LEU B 1 112 ? -0.981 2.174 -13.609 1 98.62 112 LEU B C 1
ATOM 1974 O O . LEU B 1 112 ? -1.468 1.194 -14.18 1 98.62 112 LEU B O 1
ATOM 1978 N N . LEU B 1 113 ? 0.118 2.703 -13.961 1 98.62 113 LEU B N 1
ATOM 1979 C CA . LEU B 1 113 ? 0.942 2.047 -14.969 1 98.62 113 LEU B CA 1
ATOM 1980 C C . LEU B 1 113 ? 1.307 0.631 -14.539 1 98.62 113 LEU B C 1
ATOM 1982 O O . LEU B 1 113 ? 1.276 -0.297 -15.352 1 98.62 113 LEU B O 1
ATOM 1986 N N . MET B 1 114 ? 1.623 0.469 -13.336 1 98.88 114 MET B N 1
ATOM 1987 C CA . MET B 1 114 ? 1.979 -0.854 -12.828 1 98.88 114 MET B CA 1
ATOM 1988 C C . MET B 1 114 ? 0.768 -1.779 -12.828 1 98.88 114 MET B C 1
ATOM 1990 O O . MET B 1 114 ? 0.893 -2.975 -13.102 1 98.88 114 MET B O 1
ATOM 1994 N N . VAL B 1 115 ? -0.357 -1.227 -12.461 1 98.75 115 VAL B N 1
ATOM 1995 C CA . VAL B 1 115 ? -1.593 -2 -12.523 1 98.75 115 VAL B CA 1
ATOM 1996 C C . VAL B 1 115 ? -1.821 -2.498 -13.953 1 98.75 115 VAL B C 1
ATOM 1998 O O . VAL B 1 115 ? -2.086 -3.682 -14.164 1 98.75 115 VAL B O 1
ATOM 2001 N N . LEU B 1 116 ? -1.691 -1.655 -14.867 1 98.69 116 LEU B N 1
ATOM 2002 C CA . LEU B 1 116 ? -1.89 -2.006 -16.266 1 98.69 116 LEU B CA 1
ATOM 2003 C C . LEU B 1 116 ? -0.858 -3.033 -16.719 1 98.69 116 LEU B C 1
ATOM 2005 O O . LEU B 1 116 ? -1.198 -3.994 -17.422 1 98.69 116 LEU B O 1
ATOM 2009 N N . ALA B 1 117 ? 0.384 -2.832 -16.391 1 98.5 117 ALA B N 1
ATOM 2010 C CA . ALA B 1 117 ? 1.435 -3.785 -16.734 1 98.5 117 ALA B CA 1
ATOM 2011 C C . ALA B 1 117 ? 1.159 -5.156 -16.125 1 98.5 117 ALA B C 1
ATOM 2013 O O . ALA B 1 117 ? 1.311 -6.18 -16.797 1 98.5 117 ALA B O 1
ATOM 2014 N N . ASN B 1 118 ? 0.788 -5.168 -14.883 1 98.62 118 ASN B N 1
ATOM 2015 C CA . ASN B 1 118 ? 0.496 -6.445 -14.234 1 98.62 118 ASN B CA 1
ATOM 2016 C C . ASN B 1 118 ? -0.697 -7.141 -14.883 1 98.62 118 ASN B C 1
ATOM 2018 O O . ASN B 1 118 ? -0.699 -8.359 -15.039 1 98.62 118 ASN B O 1
ATOM 2022 N N . LEU B 1 119 ? -1.711 -6.371 -15.273 1 98.06 119 LEU B N 1
ATOM 2023 C CA . LEU B 1 119 ? -2.842 -6.965 -15.977 1 98.06 119 LEU B CA 1
ATOM 2024 C C . LEU B 1 119 ? -2.406 -7.539 -17.328 1 98.06 119 LEU B C 1
ATOM 2026 O O . LEU B 1 119 ? -2.855 -8.617 -17.719 1 98.06 119 LEU B O 1
ATOM 2030 N N . TRP B 1 120 ? -1.548 -6.836 -17.969 1 97.81 120 TRP B N 1
ATOM 2031 C CA . TRP B 1 120 ? -1.062 -7.254 -19.281 1 97.81 120 TRP B CA 1
ATOM 2032 C C . TRP B 1 120 ? -0.239 -8.531 -19.172 1 97.81 120 TRP B C 1
ATOM 2034 O O . TRP B 1 120 ? -0.383 -9.438 -20 1 97.81 120 TRP B O 1
ATOM 2044 N N . TYR B 1 121 ? 0.574 -8.734 -18.172 1 97.69 121 TYR B N 1
ATOM 2045 C CA . TYR B 1 121 ? 1.529 -9.828 -18.078 1 97.69 121 TYR B CA 1
ATOM 2046 C C . TYR B 1 121 ? 1.004 -10.93 -17.172 1 97.69 121 TYR B C 1
ATOM 2048 O O . TYR B 1 121 ? 1.7 -11.922 -16.906 1 97.69 121 TYR B O 1
ATOM 2056 N N . LEU B 1 122 ? -0.152 -10.781 -16.656 1 96 122 LEU B N 1
ATOM 2057 C CA . LEU B 1 122 ? -0.778 -11.789 -15.82 1 96 122 LEU B CA 1
ATOM 2058 C C . LEU B 1 122 ? -0.914 -13.117 -16.562 1 96 122 LEU B C 1
ATOM 2060 O O . LEU B 1 122 ? -1.306 -13.133 -17.734 1 96 122 LEU B O 1
ATOM 2064 N N . PRO B 1 123 ? -0.496 -14.203 -15.891 1 95 123 PRO B N 1
ATOM 2065 C CA . PRO B 1 123 ? -0.748 -15.492 -16.531 1 95 123 PRO B CA 1
ATOM 2066 C C . PRO B 1 123 ? -2.221 -15.898 -16.484 1 95 123 PRO B C 1
ATOM 2068 O O . PRO B 1 123 ? -2.607 -16.766 -15.711 1 95 123 PRO B O 1
ATOM 2071 N N . TRP B 1 124 ? -2.938 -15.367 -17.359 1 93.81 124 TRP B N 1
ATOM 2072 C CA . TRP B 1 124 ? -4.395 -15.461 -17.375 1 93.81 124 TRP B CA 1
ATOM 2073 C C . TRP B 1 124 ? -4.844 -16.922 -17.469 1 93.81 124 TRP B C 1
ATOM 2075 O O . TRP B 1 124 ? -5.863 -17.297 -16.891 1 93.81 124 TRP B O 1
ATOM 2085 N N . GLU B 1 125 ? -4.082 -17.766 -18.109 1 92.25 125 GLU B N 1
ATOM 2086 C CA . GLU B 1 125 ? -4.43 -19.172 -18.219 1 92.25 125 GLU B CA 1
ATOM 2087 C C . GLU B 1 125 ? -4.379 -19.859 -16.859 1 92.25 125 GLU B C 1
ATOM 2089 O O . GLU B 1 125 ? -5.227 -20.688 -16.531 1 92.25 125 GLU B O 1
ATOM 2094 N N . LEU B 1 126 ? -3.4 -19.469 -16.109 1 89.88 126 LEU B N 1
ATOM 2095 C CA . LEU B 1 126 ? -3.246 -20.047 -14.773 1 89.88 126 LEU B CA 1
ATOM 2096 C C . LEU B 1 126 ? -4.281 -19.469 -13.812 1 89.88 126 LEU B C 1
ATOM 2098 O O . LEU B 1 126 ? -4.773 -20.172 -12.93 1 89.88 126 LEU B O 1
ATOM 2102 N N . VAL B 1 127 ? -4.59 -18.266 -14.008 1 90.44 127 VAL B N 1
ATOM 2103 C CA . VAL B 1 127 ? -5.547 -17.578 -13.141 1 90.44 127 VAL B CA 1
ATOM 2104 C C . VAL B 1 127 ? -6.895 -18.281 -13.195 1 90.44 127 VAL B C 1
ATOM 2106 O O . VAL B 1 127 ? -7.57 -18.438 -12.172 1 90.44 127 VAL B O 1
ATOM 2109 N N . PHE B 1 128 ? -7.184 -18.719 -14.266 1 89.12 128 PHE B N 1
ATOM 2110 C CA . PHE B 1 128 ? -8.5 -19.328 -14.414 1 89.12 128 PHE B CA 1
ATOM 2111 C C . PHE B 1 128 ? -8.414 -20.844 -14.281 1 89.12 128 PHE B C 1
ATOM 2113 O O . PHE B 1 128 ? -9.43 -21.531 -14.312 1 89.12 128 PHE B O 1
ATOM 2120 N N . SER B 1 129 ? -7.148 -21.297 -14.156 1 82.38 129 SER B N 1
ATOM 2121 C CA . SER B 1 129 ? -6.977 -22.734 -13.938 1 82.38 129 SER B CA 1
ATOM 2122 C C . SER B 1 129 ? -7.098 -23.078 -12.461 1 82.38 129 SER B C 1
ATOM 2124 O O . SER B 1 129 ? -6.777 -22.266 -11.594 1 82.38 129 SER B O 1
ATOM 2126 N N . LEU B 1 130 ? -7.98 -23.891 -12.023 1 68.19 130 LEU B N 1
ATOM 2127 C CA . LEU B 1 130 ? -8.094 -24.312 -10.625 1 68.19 130 LEU B CA 1
ATOM 2128 C C . LEU B 1 130 ? -6.977 -25.281 -10.266 1 68.19 130 LEU B C 1
ATOM 2130 O O . LEU B 1 130 ? -6.801 -25.625 -9.094 1 68.19 130 LEU B O 1
ATOM 2134 N N . ARG B 1 131 ? -6.09 -25.828 -11.297 1 64.56 131 ARG B N 1
ATOM 2135 C CA . ARG B 1 131 ? -5.055 -26.812 -11.047 1 64.56 131 ARG B CA 1
ATOM 2136 C C . ARG B 1 131 ? -3.672 -26.172 -11.031 1 64.56 131 ARG B C 1
ATOM 2138 O O . ARG B 1 131 ? -3.441 -25.172 -11.695 1 64.56 131 ARG B O 1
#

Secondary structure (DSSP, 8-state):
-THHHHHHHHHHHHHHHHHHHHHHHHHHT--SS-TT-HHHHHHHHHHHHHHHHHHHHHHHHHHHHHTT--HHHHHHHHHHHHHHHHHHHHHHHTT-HHHHHHHHHHHHHHHHHHHHHHHHHS-HHHHS---/-THHHHHHHHHHHHHHHHHHHHHHHHHHT--SS-TT-HHHHHHHHHHHHHHHHHHHHHHHHHHHHHTT--HHHHHHHHHHHHHHHHHHHHHHHTT-HHHHHHHHHHHHHHHHHHHHHHHHHS-HHHHT---

InterPro domains:
  IPR001129 Membrane-associated, eicosanoid/glutathione metabolism (MAPEG) protein [PF01124] (4-120)
  IPR023352 Membrane associated eicosanoid/glutathione metabolism-like domain superfamily [G3DSA:1.20.120.550] (1-130)
  IPR023352 Membrane associated eicosanoid/glutathione metabolism-like domain superfamily [SS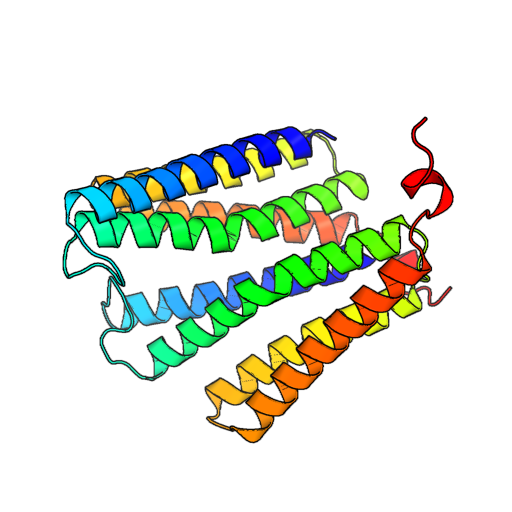F161084] (4-127)